Protein AF-0000000085014352 (afdb_homodimer)

InterPro domains:
  IPR012349 FMN-binding split barrel [G3DSA:2.30.110.10] (10-169)
  IPR038725 General stress protein, FMN-binding split barrel domain [PF16242] (12-156)
  IPR052917 Stress Response and Developmental Protein [PTHR34818] (3-153)

Solvent-accessible surface area (backbone atoms only — not comparable to full-atom values): 18932 Å² total; per-residue (Å²): 127,82,74,70,74,72,73,68,52,44,70,53,47,31,52,51,51,37,61,70,52,56,89,48,59,56,27,38,41,31,34,39,42,95,88,60,43,29,48,48,42,80,39,64,51,62,94,58,87,48,81,53,51,45,57,37,82,44,52,58,84,37,68,67,48,52,21,34,73,79,38,28,49,23,23,43,33,40,56,37,72,92,72,35,36,36,37,20,33,20,24,40,46,39,85,48,90,49,69,71,60,48,62,71,69,59,56,78,78,51,38,82,80,27,82,66,40,97,73,32,87,46,65,28,40,35,37,28,45,39,40,28,35,32,41,36,43,54,100,52,75,60,51,74,55,48,70,37,48,44,30,51,58,64,66,48,77,78,68,83,66,85,78,76,72,75,78,71,126,127,81,75,69,73,72,74,68,53,40,68,53,47,30,52,52,51,37,61,70,51,56,87,47,59,54,28,39,41,32,35,40,43,96,87,60,44,27,49,50,43,81,38,63,50,61,94,60,87,48,80,53,50,47,57,40,82,44,53,57,85,38,69,67,48,52,22,34,71,79,36,28,48,24,24,42,33,40,58,36,72,92,71,35,35,38,38,20,33,21,25,40,45,40,86,47,91,50,70,70,61,47,62,71,70,61,56,78,76,51,38,82,80,28,81,65,39,98,72,31,86,47,65,28,40,35,38,29,46,36,39,29,32,31,39,35,41,50,100,54,73,60,50,66,54,52,67,38,50,43,30,45,54,60,66,47,75,78,64,80,70,82,76,76,73,76,76,73,124

Nearest PDB structures (foldseek):
  2i02-assembly1_A  TM=9.386E-01  e=9.671E-16  Nostoc punctiforme PCC 73102
  2re7-assembly1_A-2  TM=9.340E-01  e=1.148E-14  Psychrobacter arcticus 273-4
  2i02-assembly1_B  TM=9.194E-01  e=6.755E-15  Nostoc punctiforme PCC 73102
  2hq7-assembly1_B  TM=8.460E-01  e=1.714E-12  Clostridium acetobutylicum
  3u34-assembly1_A  TM=8.382E-01  e=3.646E-10  Xanthomonas citri

Foldseek 3Di:
DPPPVPQDFLVRVQVVVLVQCAPQQWKWKWFQAPVRDIDTDIFGFQNDRRPQKTKTKDFQPDRRVVRCVVGQWMWIWDDDVVQQKIKIFTWGKDWDDDLVVLVVRDDVVCCVVAVVGSPRPRIIMIMTRTQFMWMAGPPDDRPTTSGNHSCRSVVPDPPDDDPPPPPDD/DPPPVPLDFLVVVQVVVLVQCAPQQWKWKWFQAPVRDIDTDIFGFQNDRRPQKTKTKDFQPDRRVVRCVVGQWMWIWDDDVVQQKIKIFTWGKDWDDDLVVLVVRDDPVCCVVAVVGSPRPRITMIMTRTQFMWMAGPPPDRPIGSGNHSCRSVVPPPPDDDPPPPPDD

Sequence (338 aa):
MTQHREQPTREEAIKTLAGLIQGIKFAMLTVTTDQGHLKAHPMTTQQTEFDGDLWFLADKSTEQVQCMRERPEVNVSYSDPGKNNYVSVSGTAELVEDRAKLEELWSDFYKAYFPEGIDDPNIQLVKVEAHGAEYWEGSGKMKALFQMARAAVTGKPATDMGNNDTVKLMTQHREQPTREEAIKTLAGLIQGIKFAMLTVTTDQGHLKAHPMTTQQTEFDGDLWFLADKSTEQVQCMRERPEVNVSYSDPGKNNYVSVSGTAELVEDRAKLEELWSDFYKAYFPEGIDDPNIQLVKVEAHGAEYWEGSGKMKALFQMARAAVTGKPATDMGNNDTVKL

Organism: Deinococcus geothermalis (strain DSM 11300 / CIP 105573 / AG-3a) (NCBI:txid319795)

pLDDT: mean 79.58, std 23.05, range [22.2, 98.75]

Secondary structure (DSSP, 8-state):
---------HHHHHHHHHHHHTT--EEEEEEE-TTS-EEEEEEEPP-S--SSEEEEEEETTSHHHHHHHH--EEEEEEEETTTTEEEEEEEEEEEE--HHHHHHH--GGGGGT-TTGGG-TTEEEEEEEEEEEEEEESSSS--------HHHHHSS----S--------/---------HHHHHHHHHHHHTT--EEEEEEE-TTS-EEEEEEEPP-S--SSEEEEEEETTSHHHHHHHH--EEEEEEEETTTTEEEEEEEEEEEE--HHHHHHH--GGGGGT-TTGGG-TTEEEEEEEEEEEEEEE-SSS-B------HHHHH-S----S--------

Radius of gyration: 21.2 Å; Cα contacts (8 Å, |Δi|>4): 655; chains: 2; bounding box: 69×54×60 Å

Structure (mmCIF, N/CA/C/O backbone):
data_AF-0000000085014352-model_v1
#
loop_
_entity.id
_entity.type
_entity.pdbx_description
1 polymer "Pyridoxamine 5'-phosphate oxidase-related, FMN-binding, Gsp26"
#
loop_
_atom_site.group_PDB
_atom_site.id
_atom_site.type_symbol
_atom_site.label_atom_id
_atom_site.label_alt_id
_atom_site.label_comp_id
_atom_site.label_asym_id
_atom_site.label_entity_id
_atom_site.label_seq_id
_atom_site.pdbx_PDB_ins_code
_atom_site.Cartn_x
_atom_site.Cartn_y
_atom_site.Cartn_z
_atom_site.occupancy
_atom_site.B_iso_or_equiv
_atom_site.auth_seq_id
_atom_site.auth_comp_id
_atom_site.auth_asym_id
_atom_site.auth_atom_id
_atom_site.pdbx_PDB_model_num
ATOM 1 N N . MET A 1 1 ? 33.125 -12.961 -11.633 1 24.53 1 MET A N 1
ATOM 2 C CA . MET A 1 1 ? 33.188 -11.672 -10.953 1 24.53 1 MET A CA 1
ATOM 3 C C . MET A 1 1 ? 31.812 -11.219 -10.5 1 24.53 1 MET A C 1
ATOM 5 O O . MET A 1 1 ? 30.906 -11.031 -11.32 1 24.53 1 MET A O 1
ATOM 9 N N . THR A 1 2 ? 31.125 -11.82 -9.539 1 29.92 2 THR A N 1
ATOM 10 C CA . THR A 1 2 ? 29.812 -11.508 -9 1 29.92 2 THR A CA 1
ATOM 11 C C . THR A 1 2 ? 29.609 -10 -8.875 1 29.92 2 THR A C 1
ATOM 13 O O . THR A 1 2 ? 30.344 -9.336 -8.141 1 29.92 2 THR A O 1
ATOM 16 N N . GLN A 1 3 ? 29.469 -9.266 -9.93 1 32.88 3 GLN A N 1
ATOM 17 C CA . GLN A 1 3 ? 29.406 -7.805 -9.93 1 32.88 3 GLN A CA 1
ATOM 18 C C . GLN A 1 3 ? 28.734 -7.277 -8.672 1 32.88 3 GLN A C 1
ATOM 20 O O . GLN A 1 3 ? 27.594 -7.668 -8.352 1 32.88 3 GLN A O 1
ATOM 25 N N . HIS A 1 4 ? 29.359 -7.227 -7.582 1 38.97 4 HIS A N 1
ATOM 26 C CA . HIS A 1 4 ? 29.016 -6.508 -6.363 1 38.97 4 HIS A CA 1
ATOM 27 C C . HIS A 1 4 ? 28.188 -5.262 -6.676 1 38.97 4 HIS A C 1
ATOM 29 O O . HIS A 1 4 ? 28.734 -4.27 -7.172 1 38.97 4 HIS A O 1
ATOM 35 N N . ARG A 1 5 ? 27.125 -5.383 -7.371 1 44.81 5 ARG A N 1
ATOM 36 C CA . ARG A 1 5 ? 26.344 -4.176 -7.648 1 44.81 5 ARG A CA 1
ATOM 37 C C . ARG A 1 5 ? 26.469 -3.168 -6.508 1 44.81 5 ARG A C 1
ATOM 39 O O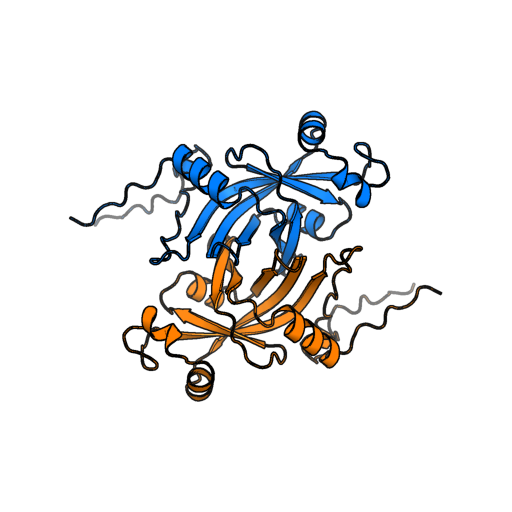 . ARG A 1 5 ? 26.172 -3.484 -5.355 1 44.81 5 ARG A O 1
ATOM 46 N N . GLU A 1 6 ? 27.5 -2.35 -6.488 1 53.72 6 GLU A N 1
ATOM 47 C CA . GLU A 1 6 ? 27.766 -1.267 -5.547 1 53.72 6 GLU A CA 1
ATOM 48 C C . GLU A 1 6 ? 26.469 -0.61 -5.082 1 53.72 6 GLU A C 1
ATOM 50 O O . GLU A 1 6 ? 25.625 -0.242 -5.902 1 53.72 6 GLU A O 1
ATOM 55 N N . GLN A 1 7 ? 25.984 -1.023 -3.826 1 60.88 7 GLN A N 1
ATOM 56 C CA . GLN A 1 7 ? 24.859 -0.348 -3.207 1 60.88 7 GLN A CA 1
ATOM 57 C C . GLN A 1 7 ? 24.953 1.166 -3.365 1 60.88 7 GLN A C 1
ATOM 59 O O . GLN A 1 7 ? 26.031 1.742 -3.158 1 60.88 7 GLN A O 1
ATOM 64 N N . PRO A 1 8 ? 24.031 1.72 -4.109 1 68.31 8 PRO A N 1
ATOM 65 C CA . PRO A 1 8 ? 24.062 3.182 -4.199 1 68.31 8 PRO A CA 1
ATOM 66 C C . PRO A 1 8 ? 24.281 3.852 -2.848 1 68.31 8 PRO A C 1
ATOM 68 O O . PRO A 1 8 ? 23.938 3.281 -1.809 1 68.31 8 PRO A O 1
ATOM 71 N N . THR A 1 9 ? 25.078 4.98 -2.887 1 72.88 9 THR A N 1
ATOM 72 C CA . THR A 1 9 ? 25.172 5.797 -1.681 1 72.88 9 THR A CA 1
ATOM 73 C C . THR A 1 9 ? 23.781 6.262 -1.246 1 72.88 9 THR A C 1
ATOM 75 O O . THR A 1 9 ? 22.828 6.191 -2.021 1 72.88 9 THR A O 1
ATOM 78 N N . ARG A 1 10 ? 23.672 6.617 -0.047 1 74.62 10 ARG A N 1
ATOM 79 C CA . ARG A 1 10 ? 22.422 7.164 0.466 1 74.62 10 ARG A CA 1
ATOM 80 C C . ARG A 1 10 ? 21.938 8.32 -0.397 1 74.62 10 ARG A C 1
ATOM 82 O O . ARG A 1 10 ? 20.75 8.406 -0.72 1 74.62 10 ARG A O 1
ATOM 89 N N . GLU A 1 11 ? 22.891 9.141 -0.703 1 77.94 11 GLU A N 1
ATOM 90 C CA . GLU A 1 11 ? 22.547 10.312 -1.507 1 77.94 11 GLU A CA 1
ATOM 91 C C . GLU A 1 11 ? 22 9.898 -2.869 1 77.94 11 GLU A C 1
ATOM 93 O O . GLU A 1 11 ? 21.016 10.484 -3.346 1 77.94 11 GLU A O 1
ATOM 98 N N . GLU A 1 12 ? 22.562 8.914 -3.447 1 77.56 12 GLU A N 1
ATOM 99 C CA . GLU A 1 12 ? 22.125 8.422 -4.746 1 77.56 12 GLU A CA 1
ATOM 100 C C . GLU A 1 12 ? 20.734 7.777 -4.645 1 77.56 12 GLU A C 1
ATOM 102 O O . GLU A 1 12 ? 19.906 7.957 -5.527 1 77.56 12 GLU A O 1
ATOM 107 N N . ALA A 1 13 ? 20.562 7.047 -3.564 1 75.31 13 ALA A N 1
ATOM 108 C CA . ALA A 1 13 ? 19.281 6.387 -3.348 1 75.31 13 ALA A CA 1
ATOM 109 C C . ALA A 1 13 ? 18.156 7.41 -3.16 1 75.31 13 ALA A C 1
ATOM 111 O O . ALA A 1 13 ? 17.078 7.27 -3.73 1 75.31 13 ALA A O 1
ATOM 112 N N . ILE A 1 14 ? 18.516 8.406 -2.463 1 80.75 14 ILE A N 1
ATOM 113 C CA . ILE A 1 14 ? 17.547 9.461 -2.18 1 80.75 14 ILE A CA 1
ATOM 114 C C . ILE A 1 14 ? 17.188 10.188 -3.471 1 80.75 14 ILE A C 1
ATOM 116 O O . ILE A 1 14 ? 16 10.461 -3.73 1 80.75 14 ILE A O 1
ATOM 120 N N . LYS A 1 15 ? 18.141 10.508 -4.262 1 81.19 15 LYS A N 1
ATOM 121 C CA . LYS A 1 15 ? 17.891 11.188 -5.531 1 81.19 15 LYS A CA 1
ATOM 122 C C . LYS A 1 15 ? 17.047 10.328 -6.465 1 81.19 15 LYS A C 1
ATOM 124 O O . LYS A 1 15 ? 16.125 10.836 -7.113 1 81.19 15 LYS A O 1
ATOM 129 N N . THR A 1 16 ? 17.391 9.086 -6.5 1 81 16 THR A N 1
ATOM 130 C CA . THR A 1 16 ? 16.641 8.164 -7.34 1 81 16 THR A CA 1
ATOM 131 C C . THR A 1 16 ? 15.18 8.078 -6.895 1 81 16 THR A C 1
ATOM 133 O O . THR A 1 16 ? 14.266 8.195 -7.711 1 81 16 THR A O 1
ATOM 136 N N . LEU A 1 17 ? 15.008 7.934 -5.594 1 83.62 17 LEU A N 1
ATOM 137 C CA . LEU A 1 17 ? 13.656 7.844 -5.051 1 83.62 17 LEU A CA 1
ATOM 138 C C . LEU A 1 17 ? 12.883 9.133 -5.305 1 83.62 17 LEU A C 1
ATOM 140 O O . LEU A 1 17 ? 11.703 9.094 -5.676 1 83.62 17 LEU A O 1
ATOM 144 N N . ALA A 1 18 ? 13.547 10.219 -5.078 1 85.25 18 ALA A N 1
ATOM 145 C CA . ALA A 1 18 ? 12.922 11.516 -5.32 1 85.25 18 ALA A CA 1
ATOM 146 C C . ALA A 1 18 ? 12.43 11.625 -6.762 1 85.25 18 ALA A C 1
ATOM 148 O O . ALA A 1 18 ? 11.32 12.102 -7.012 1 85.25 18 ALA A O 1
ATOM 149 N N . GLY A 1 19 ? 13.227 11.156 -7.707 1 85.12 19 GLY A N 1
ATOM 150 C CA . GLY A 1 19 ? 12.852 11.18 -9.109 1 85.12 19 GLY A CA 1
ATOM 151 C C . GLY A 1 19 ? 11.68 10.273 -9.43 1 85.12 19 GLY A C 1
ATOM 152 O O . GLY A 1 19 ? 10.828 10.617 -10.258 1 85.12 19 GLY A O 1
ATOM 153 N N . LEU A 1 20 ? 11.586 9.18 -8.75 1 85.62 20 LEU A N 1
ATOM 154 C CA . LEU A 1 20 ? 10.555 8.18 -9.016 1 85.62 20 LEU A CA 1
ATOM 155 C C . LEU A 1 20 ? 9.195 8.641 -8.484 1 85.62 20 LEU A C 1
ATOM 157 O O . LEU A 1 20 ? 8.164 8.352 -9.086 1 85.62 20 LEU A O 1
ATOM 161 N N . ILE A 1 21 ? 9.242 9.336 -7.391 1 89.62 21 ILE A N 1
ATOM 162 C CA . ILE A 1 21 ? 7.953 9.664 -6.781 1 89.62 21 ILE A CA 1
ATOM 163 C C . ILE A 1 21 ? 7.504 11.055 -7.223 1 89.62 21 ILE A C 1
ATOM 165 O O . ILE A 1 21 ? 6.367 11.453 -6.973 1 89.62 21 ILE A O 1
ATOM 169 N N . GLN A 1 22 ? 8.43 11.742 -7.906 1 85.44 22 GLN A N 1
ATOM 170 C CA . GLN A 1 22 ? 8.102 13.078 -8.391 1 85.44 22 GLN A CA 1
ATOM 171 C C . GLN A 1 22 ? 6.883 13.047 -9.312 1 85.44 22 GLN A C 1
ATOM 173 O O . GLN A 1 22 ? 6.809 12.219 -10.219 1 85.44 22 GLN A O 1
ATOM 178 N N . GLY A 1 23 ? 5.934 13.898 -9.07 1 84.94 23 GLY A N 1
ATOM 179 C CA . GLY A 1 23 ? 4.77 14.039 -9.93 1 84.94 23 GLY A CA 1
ATOM 180 C C . GLY A 1 23 ? 3.635 13.102 -9.555 1 84.94 23 GLY A C 1
ATOM 181 O O . GLY A 1 23 ? 2.543 13.188 -10.117 1 84.94 23 GLY A O 1
ATOM 182 N N . ILE A 1 24 ? 3.871 12.109 -8.703 1 89.12 24 ILE A N 1
ATOM 183 C CA . ILE A 1 24 ? 2.785 11.258 -8.227 1 89.12 24 ILE A CA 1
ATOM 184 C C . ILE A 1 24 ? 2.012 11.969 -7.125 1 89.12 24 ILE A C 1
ATOM 186 O O . ILE A 1 24 ? 2.557 12.234 -6.051 1 89.12 24 ILE A O 1
ATOM 190 N N . LYS A 1 25 ? 0.792 12.203 -7.375 1 89.62 25 LYS A N 1
ATOM 191 C CA . LYS A 1 25 ? 0.015 13.086 -6.504 1 89.62 25 LYS A CA 1
ATOM 192 C C . LYS A 1 25 ? -0.3 12.406 -5.176 1 89.62 25 LYS A C 1
ATOM 194 O O . LYS A 1 25 ? -0.264 13.039 -4.121 1 89.62 25 LYS A O 1
ATOM 199 N N . PHE A 1 26 ? -0.64 11.07 -5.262 1 93.56 26 PHE A N 1
ATOM 200 C CA . PHE A 1 26 ? -1.055 10.391 -4.039 1 93.56 26 PHE A CA 1
ATOM 201 C C . PHE A 1 26 ? -0.203 9.156 -3.787 1 93.56 26 PHE A C 1
ATOM 203 O O . PHE A 1 26 ? 0.115 8.414 -4.719 1 93.56 26 PHE A O 1
ATOM 210 N N . ALA A 1 27 ? 0.237 8.984 -2.6 1 96.31 27 ALA A N 1
ATOM 211 C CA . ALA A 1 27 ? 0.81 7.746 -2.078 1 96.31 27 ALA A CA 1
ATOM 212 C C . ALA A 1 27 ? -0.209 6.98 -1.239 1 96.31 27 ALA A C 1
ATOM 214 O O . AL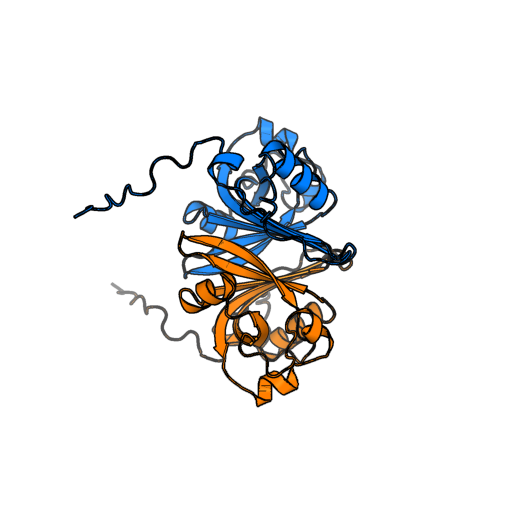A A 1 27 ? -1.151 7.57 -0.706 1 96.31 27 ALA A O 1
ATOM 215 N N . MET A 1 28 ? -0.088 5.648 -1.178 1 97.75 28 MET A N 1
ATOM 216 C CA . MET A 1 28 ? -0.829 4.871 -0.19 1 97.75 28 MET A CA 1
ATOM 217 C C . MET A 1 28 ? 0.018 4.625 1.056 1 97.75 28 MET A C 1
ATOM 219 O O . MET A 1 28 ? 1.065 3.982 0.981 1 97.75 28 MET A O 1
ATOM 223 N N . LEU A 1 29 ? -0.405 5.191 2.164 1 98.25 29 LEU A N 1
ATOM 224 C CA . LEU A 1 29 ? 0.272 4.98 3.438 1 98.25 29 LEU A CA 1
ATOM 225 C C . LEU A 1 29 ? -0.422 3.889 4.246 1 98.25 29 LEU A C 1
ATOM 227 O O . LEU A 1 29 ? -1.603 4.012 4.578 1 98.25 29 LEU A O 1
ATOM 231 N N . THR A 1 30 ? 0.315 2.818 4.527 1 98.75 30 THR A N 1
ATOM 232 C CA . THR A 1 30 ? -0.225 1.669 5.246 1 98.75 30 THR A CA 1
ATOM 233 C C . THR A 1 30 ? 0.192 1.701 6.711 1 98.75 30 THR A C 1
ATOM 235 O O . THR A 1 30 ? 1.368 1.898 7.023 1 98.75 30 THR A O 1
ATOM 238 N N . VAL A 1 31 ? -0.766 1.523 7.594 1 98.62 31 VAL A N 1
ATOM 239 C CA . VAL A 1 31 ? -0.544 1.466 9.031 1 98.62 31 VAL A CA 1
ATOM 240 C C . VAL A 1 31 ? -1.012 0.117 9.578 1 98.62 31 VAL A C 1
ATOM 242 O O . VAL A 1 31 ? -1.67 -0.649 8.867 1 98.62 31 VAL A O 1
ATOM 245 N N . THR A 1 32 ? -0.594 -0.176 10.781 1 98.38 32 THR A N 1
ATOM 246 C CA . THR A 1 32 ? -1.122 -1.306 11.539 1 98.38 32 THR A CA 1
ATOM 247 C C . THR A 1 32 ? -2.174 -0.84 12.539 1 98.38 32 THR A C 1
ATOM 249 O O . THR A 1 32 ? -1.907 0.034 13.367 1 98.38 32 THR A O 1
ATOM 252 N N . THR A 1 33 ? -3.389 -1.421 12.461 1 96.69 33 THR A N 1
ATOM 253 C CA . THR A 1 33 ? -4.465 -1.031 13.359 1 96.69 33 THR A CA 1
ATOM 254 C C . THR A 1 33 ? -4.305 -1.705 14.719 1 96.69 33 THR A C 1
ATOM 256 O O . THR A 1 33 ? -3.426 -2.551 14.898 1 96.69 33 THR A O 1
ATOM 259 N N . ASP A 1 34 ? -5.176 -1.314 15.648 1 94.44 34 ASP A N 1
ATOM 260 C CA . ASP A 1 34 ? -5.16 -1.876 17 1 94.44 34 ASP A CA 1
ATOM 261 C C . ASP A 1 34 ? -5.445 -3.377 16.969 1 94.44 34 ASP A C 1
ATOM 263 O O . ASP A 1 34 ? -4.969 -4.121 17.828 1 94.44 34 ASP A O 1
ATOM 267 N N . GLN A 1 35 ? -6.184 -3.848 15.953 1 93.69 35 GLN A N 1
ATOM 268 C CA . GLN A 1 35 ? -6.543 -5.254 15.82 1 93.69 35 GLN A CA 1
ATOM 269 C C . GLN A 1 35 ? -5.473 -6.023 15.047 1 93.69 35 GLN A C 1
ATOM 271 O O . GLN A 1 35 ? -5.621 -7.223 14.797 1 93.69 35 GLN A O 1
ATOM 276 N N . GLY A 1 36 ? -4.441 -5.312 14.625 1 95.19 36 GLY A N 1
ATOM 277 C CA . GLY A 1 36 ? -3.367 -5.965 13.891 1 95.19 36 GLY A CA 1
ATOM 278 C C . GLY A 1 36 ? -3.602 -6.008 12.398 1 95.19 36 GLY A C 1
ATOM 279 O O . GLY A 1 36 ? -2.832 -6.625 11.656 1 95.19 36 GLY A O 1
ATOM 280 N N . HIS A 1 37 ? -4.664 -5.332 11.969 1 96.06 37 HIS A N 1
ATOM 281 C CA . HIS A 1 37 ? -4.922 -5.27 10.539 1 96.06 37 HIS A CA 1
ATOM 282 C C . HIS A 1 37 ? -4.043 -4.219 9.867 1 96.06 37 HIS A C 1
ATOM 284 O O . HIS A 1 37 ? -3.639 -3.242 10.5 1 96.06 37 HIS A O 1
ATOM 290 N N . LEU A 1 38 ? -3.707 -4.469 8.648 1 98.12 38 LEU A N 1
ATOM 291 C CA . LEU A 1 38 ? -3.035 -3.467 7.828 1 98.12 38 LEU A CA 1
ATOM 292 C C . LEU A 1 38 ? -4.043 -2.686 6.992 1 98.12 38 LEU A C 1
ATOM 294 O O . LEU A 1 38 ? -4.863 -3.277 6.289 1 98.12 38 LEU A O 1
ATOM 298 N N . LYS A 1 39 ? -3.957 -1.382 7.102 1 96 39 LYS A N 1
ATOM 299 C CA . LYS A 1 39 ? -4.867 -0.493 6.391 1 96 39 LYS A CA 1
ATOM 300 C C . LYS A 1 39 ? -4.109 0.635 5.699 1 96 39 LYS A C 1
ATOM 302 O O . LYS A 1 39 ? -3.246 1.272 6.305 1 96 39 LYS A O 1
ATOM 307 N N . ALA A 1 40 ? -4.465 0.818 4.457 1 96.88 40 ALA A N 1
ATOM 308 C CA . ALA A 1 40 ? -3.822 1.892 3.701 1 96.88 40 ALA A CA 1
ATOM 309 C C . ALA A 1 40 ? -4.801 3.029 3.424 1 96.88 40 ALA A C 1
ATOM 311 O O . ALA A 1 40 ? -6.016 2.809 3.355 1 96.88 40 ALA A O 1
ATOM 312 N N . HIS A 1 41 ? -4.277 4.199 3.305 1 93.69 41 HIS A N 1
ATOM 313 C CA . HIS A 1 41 ? -5.016 5.402 2.943 1 93.69 41 HIS A CA 1
ATOM 314 C C . HIS A 1 41 ? -4.215 6.277 1.985 1 93.69 41 HIS A C 1
ATOM 316 O O . HIS A 1 41 ? -2.994 6.398 2.121 1 93.69 41 HIS A O 1
ATOM 322 N N . PRO A 1 42 ? -4.945 6.844 1.027 1 94.44 42 PRO A N 1
ATOM 323 C CA . PRO A 1 42 ? -4.215 7.781 0.169 1 94.44 42 PRO A CA 1
ATOM 324 C C . PRO A 1 42 ? -3.768 9.039 0.914 1 94.44 42 PRO A C 1
ATOM 326 O O . PRO A 1 42 ? -4.527 9.594 1.712 1 94.44 42 PRO A O 1
ATOM 329 N N . MET A 1 43 ? -2.543 9.422 0.662 1 94.19 43 MET A N 1
ATOM 330 C CA . MET A 1 43 ? -1.952 10.633 1.213 1 94.19 43 MET A CA 1
ATOM 331 C C . MET A 1 43 ? -1.375 11.508 0.105 1 94.19 43 MET A C 1
ATOM 333 O O . MET A 1 43 ? -0.772 11 -0.842 1 94.19 43 MET A O 1
ATOM 337 N N . THR A 1 44 ? -1.571 12.828 0.266 1 92.19 44 THR A N 1
ATOM 338 C CA . THR A 1 44 ? -1.03 13.75 -0.726 1 92.19 44 THR A CA 1
ATOM 339 C C . THR A 1 44 ? 0.492 13.812 -0.633 1 92.19 44 THR A C 1
ATOM 341 O O . THR A 1 44 ? 1.044 14.07 0.438 1 92.19 44 THR A O 1
ATOM 344 N N . THR A 1 45 ? 1.133 13.547 -1.747 1 90.38 45 THR A N 1
ATOM 345 C CA . THR A 1 45 ? 2.586 13.648 -1.814 1 90.38 45 THR A CA 1
ATOM 346 C C . THR A 1 45 ? 3.033 15.102 -1.816 1 90.38 45 THR A C 1
ATOM 348 O O . THR A 1 45 ? 2.502 15.922 -2.572 1 90.38 45 THR A O 1
ATOM 351 N N . GLN A 1 46 ? 3.965 15.383 -0.971 1 86.56 46 GLN A N 1
ATOM 352 C CA . GLN A 1 46 ? 4.551 16.719 -0.991 1 86.56 46 GLN A CA 1
ATOM 353 C C . GLN A 1 46 ? 5.633 16.828 -2.064 1 86.56 46 GLN A C 1
ATOM 355 O O . GLN A 1 46 ? 6.531 15.984 -2.139 1 86.56 46 GLN A O 1
ATOM 360 N N . GLN A 1 47 ? 5.492 17.766 -2.92 1 74.88 47 GLN A N 1
ATOM 361 C CA . GLN A 1 47 ? 6.418 17.938 -4.035 1 74.88 47 GLN A CA 1
ATOM 362 C C . GLN A 1 47 ? 7.617 18.781 -3.627 1 74.88 47 GLN A C 1
ATOM 364 O O . GLN A 1 47 ? 7.84 19.859 -4.188 1 74.88 47 GLN A O 1
ATOM 369 N N . THR A 1 48 ? 8.156 18.438 -2.508 1 71.62 48 THR A N 1
ATOM 370 C CA . THR A 1 48 ? 9.383 19.078 -2.051 1 71.62 48 THR A CA 1
ATOM 371 C C . THR A 1 48 ? 10.578 18.141 -2.232 1 71.62 48 THR A C 1
ATOM 373 O O . THR A 1 48 ? 10.414 16.984 -2.6 1 71.62 48 THR A O 1
ATOM 376 N N . GLU A 1 49 ? 11.703 18.688 -2.094 1 70 49 GLU A N 1
ATOM 377 C CA . GLU A 1 49 ? 12.914 17.875 -2.197 1 70 49 GLU A CA 1
ATOM 378 C C . GLU A 1 49 ? 12.914 16.75 -1.171 1 70 49 GLU A C 1
ATOM 380 O O . GLU A 1 49 ? 12.703 16.984 0.021 1 70 49 GLU A O 1
ATOM 385 N N . PHE A 1 50 ? 12.875 15.586 -1.722 1 74.25 50 PHE A N 1
ATOM 386 C CA . PHE A 1 50 ? 12.953 14.414 -0.864 1 74.25 50 PHE A CA 1
ATOM 387 C C . PHE A 1 50 ? 14.359 14.234 -0.309 1 74.25 50 PHE A C 1
ATOM 389 O O . PHE A 1 50 ? 15.312 14.047 -1.067 1 74.25 50 PHE A O 1
ATOM 396 N N . ASP A 1 51 ? 14.562 14.375 0.999 1 78.12 51 ASP A N 1
ATOM 397 C CA . ASP A 1 51 ? 15.859 14.242 1.658 1 78.12 51 ASP A CA 1
ATOM 398 C C . ASP A 1 51 ? 15.922 12.961 2.49 1 78.12 51 ASP A C 1
ATOM 400 O O . ASP A 1 51 ? 16.797 12.812 3.346 1 78.12 51 ASP A O 1
ATOM 404 N N . GLY A 1 52 ? 15 12.039 2.314 1 81.25 52 GLY A N 1
ATOM 405 C CA . GLY A 1 52 ? 14.93 10.812 3.092 1 81.25 52 GLY A CA 1
ATOM 406 C C . GLY A 1 52 ? 13.688 10.727 3.959 1 81.25 52 GLY A C 1
ATOM 407 O O . GLY A 1 52 ? 13.344 9.656 4.465 1 81.25 52 GLY A O 1
ATOM 408 N N . ASP A 1 53 ? 13.141 11.891 4.07 1 88.38 53 ASP A N 1
ATOM 409 C CA . ASP A 1 53 ? 11.898 11.945 4.836 1 88.38 53 ASP A CA 1
ATOM 410 C C . ASP A 1 53 ? 10.703 12.227 3.93 1 88.38 53 ASP A C 1
ATOM 412 O O . ASP A 1 53 ? 10.805 13.031 3 1 88.38 53 ASP A O 1
ATOM 416 N N . LEU A 1 54 ? 9.758 11.508 4.195 1 94.19 54 LEU A N 1
ATOM 417 C CA . LEU A 1 54 ? 8.477 11.836 3.582 1 94.19 54 LEU A CA 1
ATOM 418 C C . LEU A 1 54 ? 7.59 12.609 4.555 1 94.19 54 LEU A C 1
ATOM 420 O O . LEU A 1 54 ? 7.488 12.242 5.73 1 94.19 54 LEU A O 1
ATOM 424 N N . TRP A 1 55 ? 6.992 13.695 4.039 1 95.25 55 TRP A N 1
ATOM 425 C CA . TRP A 1 55 ? 6.102 14.516 4.859 1 95.25 55 TRP A CA 1
ATOM 426 C C . TRP A 1 55 ? 4.668 14.438 4.348 1 95.25 55 TRP A C 1
ATOM 428 O O . TRP A 1 55 ? 4.434 14.469 3.137 1 95.25 55 TRP A O 1
ATOM 438 N N . PHE A 1 56 ? 3.727 14.344 5.281 1 96.31 56 PHE A N 1
ATOM 439 C CA . PHE A 1 56 ? 2.303 14.344 4.965 1 96.31 56 PHE A CA 1
ATOM 440 C C . PHE A 1 56 ? 1.53 15.219 5.941 1 96.31 56 PHE A C 1
ATOM 442 O O . PHE A 1 56 ? 1.981 15.453 7.066 1 96.31 56 PHE A O 1
ATOM 449 N N . LEU A 1 57 ? 0.396 15.781 5.469 1 95.81 57 LEU A N 1
ATOM 450 C CA . LEU A 1 57 ? -0.599 16.391 6.344 1 95.81 57 LEU A CA 1
ATOM 451 C C . LEU A 1 57 ? -1.78 15.445 6.562 1 95.81 57 LEU A C 1
ATOM 453 O O . LEU A 1 57 ? -2.365 14.945 5.598 1 95.81 57 LEU A O 1
ATOM 457 N N . ALA A 1 58 ? -2.035 15.117 7.785 1 95.94 58 ALA A N 1
ATOM 458 C CA . ALA A 1 58 ? -3.137 14.242 8.172 1 95.94 58 ALA A CA 1
ATOM 459 C C . ALA A 1 58 ? -4.086 14.945 9.133 1 95.94 58 ALA A C 1
ATOM 461 O O . ALA A 1 58 ? -3.83 16.078 9.555 1 95.94 58 ALA A O 1
ATOM 462 N N . ASP A 1 59 ? -5.25 14.383 9.328 1 94.31 59 ASP A N 1
ATOM 463 C CA . ASP A 1 59 ? -6.219 14.852 10.312 1 94.31 59 ASP A CA 1
ATOM 464 C C . ASP A 1 59 ? -6.059 14.117 11.641 1 94.31 59 ASP A C 1
ATOM 466 O O . ASP A 1 59 ? -6.125 12.883 11.688 1 94.31 59 ASP A O 1
ATOM 470 N N . LYS A 1 60 ? -5.848 14.859 12.734 1 96.69 60 LYS A N 1
ATOM 471 C CA . LYS A 1 60 ? -5.582 14.32 14.062 1 96.69 60 LYS A CA 1
ATOM 472 C C . LYS A 1 60 ? -6.68 13.344 14.492 1 96.69 60 LYS A C 1
ATOM 474 O O . LYS A 1 60 ? -6.43 12.43 15.273 1 96.69 60 LYS A O 1
ATOM 479 N N . SER A 1 61 ? -7.816 13.492 13.953 1 93.44 61 SER A N 1
ATOM 480 C CA . SER A 1 61 ? -8.969 12.742 14.43 1 93.44 61 SER A CA 1
ATOM 481 C C . SER A 1 61 ? -9.094 11.406 13.719 1 93.44 61 SER A C 1
ATOM 483 O O . SER A 1 61 ? -9.945 10.586 14.07 1 93.44 61 SER A O 1
ATOM 485 N N . THR A 1 62 ? -8.281 11.133 12.781 1 91.81 62 THR A N 1
ATOM 486 C CA . THR A 1 62 ? -8.43 9.938 11.961 1 91.81 62 THR A CA 1
ATOM 487 C C . THR A 1 62 ? -7.809 8.727 12.656 1 91.81 62 THR A C 1
ATOM 489 O O . THR A 1 62 ? -6.887 8.867 13.453 1 91.81 62 THR A O 1
ATOM 492 N N . GLU A 1 63 ? -8.336 7.559 12.312 1 91.5 63 GLU A N 1
ATOM 493 C CA . GLU A 1 63 ? -7.781 6.297 12.797 1 91.5 63 GLU A CA 1
ATOM 494 C C . GLU A 1 63 ? -6.32 6.141 12.383 1 91.5 63 GLU A C 1
ATOM 496 O O . GLU A 1 63 ? -5.512 5.59 13.133 1 91.5 63 GLU A O 1
ATOM 501 N N . GLN A 1 64 ? -5.941 6.641 11.203 1 94.5 64 GLN A N 1
ATOM 502 C CA . GLN A 1 64 ? -4.578 6.527 10.695 1 94.5 64 GLN A CA 1
ATOM 503 C C . GLN A 1 64 ? -3.584 7.191 11.641 1 94.5 64 GLN A C 1
ATOM 505 O O . GLN A 1 64 ? -2.533 6.625 11.945 1 94.5 64 GLN A O 1
ATOM 510 N N . VAL A 1 65 ? -3.953 8.336 12.086 1 97.12 65 VAL A N 1
ATOM 511 C CA . VAL A 1 65 ? -3.07 9.07 12.984 1 97.12 65 VAL A CA 1
ATOM 512 C C . VAL A 1 65 ? -2.965 8.344 14.32 1 97.12 65 VAL A C 1
ATOM 514 O O . VAL A 1 65 ? -1.878 8.234 14.891 1 97.12 65 VAL A O 1
ATOM 517 N N . GLN A 1 66 ? -4.059 7.836 14.836 1 97.12 66 GLN A N 1
ATOM 518 C CA . GLN A 1 66 ? -4.035 7.062 16.078 1 97.12 66 GLN A CA 1
ATOM 519 C C . GLN A 1 66 ? -3.162 5.82 15.93 1 97.12 66 GLN A C 1
ATOM 521 O O . GLN A 1 66 ? -2.389 5.488 16.828 1 97.12 66 GLN A O 1
ATOM 526 N N . CYS A 1 67 ? -3.305 5.156 14.828 1 97.62 67 CYS A N 1
ATOM 527 C CA . CYS A 1 67 ? -2.508 3.961 14.562 1 97.62 67 CYS A CA 1
ATOM 528 C C . CYS A 1 67 ? -1.021 4.289 14.555 1 97.62 67 CYS A C 1
ATOM 530 O O . CYS A 1 67 ? -0.222 3.582 15.172 1 97.62 67 CYS A O 1
ATOM 532 N N . MET A 1 68 ? -0.662 5.371 13.891 1 98.44 68 MET A N 1
ATOM 533 C CA . MET A 1 68 ? 0.745 5.746 13.781 1 98.44 68 MET A CA 1
ATOM 534 C C . MET A 1 68 ? 1.31 6.141 15.141 1 98.44 68 MET A C 1
ATOM 536 O O . MET A 1 68 ? 2.488 5.914 15.414 1 98.44 68 MET A O 1
ATOM 540 N N . ARG A 1 69 ? 0.474 6.703 15.984 1 98 69 ARG A N 1
ATOM 541 C CA . ARG A 1 69 ? 0.906 7.078 17.328 1 98 69 ARG A CA 1
ATOM 542 C C . ARG A 1 69 ? 1.316 5.852 18.141 1 98 69 ARG A C 1
ATOM 544 O O . ARG A 1 69 ? 2.342 5.863 18.812 1 98 69 ARG A O 1
ATOM 551 N N . GLU A 1 70 ? 0.556 4.785 18.031 1 97.75 70 GLU A N 1
ATOM 552 C CA . GLU A 1 70 ? 0.756 3.588 18.828 1 97.75 70 GLU A CA 1
ATOM 553 C C . GLU A 1 70 ? 1.725 2.621 18.156 1 97.75 70 GLU A C 1
ATOM 555 O O . GLU A 1 70 ? 2.438 1.876 18.828 1 97.75 70 GLU A O 1
ATOM 560 N N . ARG A 1 71 ? 1.719 2.568 16.859 1 98 71 ARG A N 1
ATOM 561 C CA . ARG A 1 71 ? 2.527 1.681 16.031 1 98 71 ARG A CA 1
ATOM 562 C C . ARG A 1 71 ? 3.15 2.438 14.867 1 98 71 ARG A C 1
ATOM 564 O O . ARG A 1 71 ? 2.605 2.441 13.766 1 98 71 ARG A O 1
ATOM 571 N N . PRO A 1 72 ? 4.301 3.043 15.094 1 98.44 72 PRO A N 1
ATOM 572 C CA . PRO A 1 72 ? 4.828 4.043 14.164 1 98.44 72 PRO A CA 1
ATOM 573 C C . PRO A 1 72 ? 5.449 3.414 12.922 1 98.44 72 PRO A C 1
ATOM 575 O O . PRO A 1 72 ? 5.812 4.125 11.977 1 98.44 72 PRO A O 1
ATOM 578 N N . GLU A 1 73 ? 5.66 2.074 12.875 1 98.25 73 GLU A N 1
ATOM 579 C CA . GLU A 1 73 ? 6.137 1.443 11.648 1 98.25 73 GLU A CA 1
ATOM 580 C C . GLU A 1 73 ? 5.086 1.518 10.547 1 98.25 73 GLU A C 1
ATOM 582 O O . GLU A 1 73 ? 3.951 1.074 10.727 1 98.25 73 GLU A O 1
ATOM 587 N N . VAL A 1 74 ? 5.441 2.135 9.422 1 98.69 74 VAL A N 1
ATOM 588 C CA . VAL A 1 74 ? 4.5 2.309 8.32 1 98.69 74 VAL A CA 1
ATOM 589 C C . VAL A 1 74 ? 5.168 1.921 7 1 98.69 74 VAL A C 1
ATOM 591 O O . VAL A 1 74 ? 6.379 1.69 6.953 1 98.69 74 VAL A O 1
ATOM 594 N N . ASN A 1 75 ? 4.41 1.777 5.996 1 98.31 75 ASN A N 1
ATOM 595 C CA . ASN A 1 75 ? 4.844 1.723 4.605 1 98.31 75 ASN A CA 1
ATOM 596 C C . ASN A 1 75 ? 4.184 2.812 3.768 1 98.31 75 ASN A C 1
ATOM 598 O O . ASN A 1 75 ? 2.998 3.104 3.947 1 98.31 75 ASN A O 1
ATOM 602 N N . VAL A 1 76 ? 4.953 3.389 2.932 1 97.44 76 VAL A N 1
ATOM 603 C CA . VAL A 1 76 ? 4.449 4.305 1.913 1 97.44 76 VAL A CA 1
ATOM 604 C C . VAL A 1 76 ? 4.723 3.732 0.523 1 97.44 76 VAL A C 1
ATOM 606 O O . VAL A 1 76 ? 5.879 3.531 0.146 1 97.44 76 VAL A O 1
ATOM 609 N N . SER A 1 77 ? 3.65 3.506 -0.23 1 97.69 77 SER A N 1
ATOM 610 C CA . SER A 1 77 ? 3.824 2.961 -1.572 1 97.69 77 SER A CA 1
ATOM 611 C C . SER A 1 77 ? 3.316 3.93 -2.635 1 97.69 77 SER A C 1
ATOM 613 O O . SER A 1 77 ? 2.309 4.609 -2.43 1 97.69 77 SER A O 1
ATOM 615 N N . TYR A 1 78 ? 4.059 4.027 -3.715 1 95.62 78 TYR A N 1
ATOM 616 C CA . TYR A 1 78 ? 3.684 4.789 -4.902 1 95.62 78 TYR A CA 1
ATOM 617 C C . TYR A 1 78 ? 3.461 3.861 -6.094 1 95.62 78 TYR A C 1
ATOM 619 O O . TYR A 1 78 ? 4.207 2.898 -6.285 1 95.62 78 TYR A O 1
ATOM 627 N N . SER A 1 79 ? 2.352 4.129 -6.801 1 95.25 79 SER A N 1
ATOM 628 C CA . SER A 1 79 ? 2.041 3.41 -8.031 1 95.25 79 SER A CA 1
ATOM 629 C C . SER A 1 79 ? 1.765 4.375 -9.18 1 95.25 79 SER A C 1
ATOM 631 O O . SER A 1 79 ? 0.889 5.238 -9.078 1 95.25 79 SER A O 1
ATOM 633 N N . ASP A 1 80 ? 2.562 4.258 -10.203 1 91.56 80 ASP A N 1
ATOM 634 C CA . ASP A 1 80 ? 2.326 4.973 -11.453 1 91.56 80 ASP A CA 1
ATOM 635 C C . ASP A 1 80 ? 2.191 4 -12.625 1 91.56 80 ASP A C 1
ATOM 637 O O . ASP A 1 80 ? 3.152 3.77 -13.359 1 91.56 80 ASP A O 1
ATOM 641 N N . PRO A 1 81 ? 0.932 3.463 -12.805 1 90.12 81 PRO A N 1
ATOM 642 C CA . PRO A 1 81 ? 0.73 2.484 -13.875 1 90.12 81 PRO A CA 1
ATOM 643 C C . PRO A 1 81 ? 1.065 3.045 -15.258 1 90.12 81 PRO A C 1
ATOM 645 O O . PRO A 1 81 ? 1.524 2.305 -16.141 1 90.12 81 PRO A O 1
ATOM 648 N N . GLY A 1 82 ? 0.813 4.332 -15.484 1 87.38 82 GLY A N 1
ATOM 649 C CA . GLY A 1 82 ? 1.136 4.938 -16.766 1 87.38 82 GLY A CA 1
ATOM 650 C C . GLY A 1 82 ? 2.605 4.832 -17.125 1 87.38 82 GLY A C 1
ATOM 651 O O . GLY A 1 82 ? 2.955 4.605 -18.281 1 87.38 82 GLY A O 1
ATOM 652 N N . LYS A 1 83 ? 3.506 4.938 -16.156 1 86.06 83 LYS A N 1
ATOM 653 C CA . LYS A 1 83 ? 4.949 4.863 -16.359 1 86.06 83 LYS A CA 1
ATOM 654 C C . LYS A 1 83 ? 5.5 3.506 -15.945 1 86.06 83 LYS A C 1
ATOM 656 O O . LYS A 1 83 ? 6.699 3.25 -16.062 1 86.06 83 LYS A O 1
ATOM 661 N N . ASN A 1 84 ? 4.613 2.643 -15.43 1 87.75 84 ASN A N 1
ATOM 662 C CA . ASN A 1 84 ? 5.004 1.337 -14.906 1 87.75 84 ASN A CA 1
ATOM 663 C C . 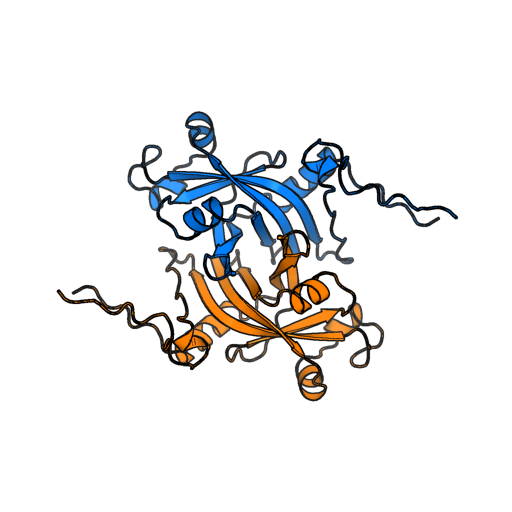ASN A 1 84 ? 6.078 1.463 -13.836 1 87.75 84 ASN A C 1
ATOM 665 O O . ASN A 1 84 ? 7.102 0.775 -13.891 1 87.75 84 ASN A O 1
ATOM 669 N N . ASN A 1 85 ? 5.914 2.404 -12.984 1 89.5 85 ASN A N 1
ATOM 670 C CA . ASN A 1 85 ? 6.801 2.693 -11.867 1 89.5 85 ASN A CA 1
ATOM 671 C C . ASN A 1 85 ? 6.117 2.439 -10.531 1 89.5 85 ASN A C 1
ATOM 673 O O . ASN A 1 85 ? 4.996 2.896 -10.305 1 89.5 85 ASN A O 1
ATOM 677 N N . TYR A 1 86 ? 6.773 1.598 -9.672 1 92.19 86 TYR A N 1
ATOM 678 C CA . TYR A 1 86 ? 6.258 1.25 -8.352 1 92.19 86 TYR A CA 1
ATOM 679 C C . TYR A 1 86 ? 7.332 1.414 -7.285 1 92.19 86 TYR A C 1
ATOM 681 O O . TYR A 1 86 ? 8.492 1.061 -7.508 1 92.19 86 TYR A O 1
ATOM 689 N N . VAL A 1 87 ? 6.969 2.061 -6.164 1 92.69 87 VAL A N 1
ATOM 690 C CA . VAL A 1 87 ? 7.914 2.322 -5.082 1 92.69 87 VAL A CA 1
ATOM 691 C C . VAL A 1 87 ? 7.328 1.842 -3.756 1 92.69 87 VAL A C 1
ATOM 693 O O . VAL A 1 87 ? 6.145 2.049 -3.482 1 92.69 87 VAL A O 1
ATOM 696 N N . SER A 1 88 ? 8.133 1.152 -2.973 1 94.06 88 SER A N 1
ATOM 697 C CA . SER A 1 88 ? 7.824 0.778 -1.597 1 94.06 88 SER A CA 1
ATOM 698 C C . SER A 1 88 ? 8.828 1.381 -0.622 1 94.06 88 SER A C 1
ATOM 700 O O . SER A 1 88 ? 10.031 1.109 -0.712 1 94.06 88 SER A O 1
ATOM 702 N N . VAL A 1 89 ? 8.344 2.219 0.299 1 93.19 89 VAL A N 1
ATOM 703 C CA . VAL A 1 89 ? 9.195 2.822 1.318 1 93.19 89 VAL A CA 1
ATOM 704 C C . VAL A 1 89 ? 8.773 2.338 2.703 1 93.19 89 VAL A C 1
ATOM 706 O O . VAL A 1 89 ? 7.625 2.543 3.111 1 93.19 89 VAL A O 1
ATOM 709 N N . SER A 1 90 ? 9.648 1.622 3.34 1 94.94 90 SER A N 1
ATOM 710 C CA . SER A 1 90 ? 9.453 1.296 4.75 1 94.94 90 SER A CA 1
ATOM 711 C C . SER A 1 90 ? 10.016 2.393 5.652 1 94.94 90 SER A C 1
ATOM 713 O O . SER A 1 90 ? 11.094 2.93 5.391 1 94.94 90 SER A O 1
ATOM 715 N N . GLY A 1 91 ? 9.234 2.752 6.656 1 95.12 91 GLY A N 1
ATOM 716 C CA . GLY A 1 91 ? 9.719 3.828 7.508 1 95.12 91 GLY A CA 1
ATOM 717 C C . GLY A 1 91 ? 8.992 3.906 8.836 1 95.12 91 GLY A C 1
ATOM 718 O O . GLY A 1 91 ? 8.086 3.115 9.102 1 95.12 91 GLY A O 1
ATOM 719 N N . THR A 1 92 ? 9.477 4.816 9.664 1 97.19 92 THR A N 1
ATOM 720 C CA . THR A 1 92 ? 8.883 5.125 10.961 1 97.19 92 THR A CA 1
ATOM 721 C C . THR A 1 92 ? 8.203 6.492 10.93 1 97.19 92 THR A C 1
ATOM 723 O O . THR A 1 92 ? 8.82 7.492 10.57 1 97.19 92 THR A O 1
ATOM 726 N N . ALA A 1 93 ? 6.922 6.484 11.281 1 98.31 93 ALA A N 1
ATOM 727 C CA . ALA A 1 93 ? 6.156 7.727 11.312 1 98.31 93 ALA A CA 1
ATOM 728 C C . ALA A 1 93 ? 6.363 8.469 12.625 1 98.31 93 ALA A C 1
ATOM 730 O O . ALA A 1 93 ? 6.41 7.859 13.695 1 98.31 93 ALA A O 1
ATOM 731 N N . GLU A 1 94 ? 6.543 9.734 12.492 1 98.12 94 GLU A N 1
ATOM 732 C CA . GLU A 1 94 ? 6.566 10.656 13.625 1 98.12 94 GLU A CA 1
ATOM 733 C C . GLU A 1 94 ? 5.488 11.727 13.484 1 98.12 94 GLU A C 1
ATOM 735 O O . GLU A 1 94 ? 5.348 12.344 12.422 1 98.12 94 GLU A O 1
ATOM 740 N N . LEU A 1 95 ? 4.684 11.859 14.531 1 98.38 95 LEU A N 1
ATOM 741 C CA . LEU A 1 95 ? 3.709 12.945 14.586 1 98.38 95 LEU A CA 1
ATOM 742 C C . LEU A 1 95 ? 4.344 14.219 15.125 1 98.38 95 LEU A C 1
ATOM 744 O O . LEU A 1 95 ? 4.703 14.289 16.297 1 98.38 95 LEU A O 1
ATOM 748 N N . VAL A 1 96 ? 4.461 15.227 14.211 1 97.56 96 VAL A N 1
ATOM 749 C CA . VAL A 1 96 ? 5.316 16.375 14.477 1 97.56 96 VAL A CA 1
ATOM 750 C C . VAL A 1 96 ? 4.457 17.625 14.641 1 97.56 96 VAL A C 1
ATOM 752 O O . VAL A 1 96 ? 3.479 17.812 13.914 1 97.56 96 VAL A O 1
ATOM 755 N N . GLU A 1 97 ? 4.777 18.406 15.617 1 97 97 GLU A N 1
ATOM 756 C CA . GLU A 1 97 ? 4.273 19.766 15.727 1 97 97 GLU A CA 1
ATOM 757 C C . GLU A 1 97 ? 5.344 20.781 15.344 1 97 97 GLU A C 1
ATOM 759 O O . GLU A 1 97 ? 6.301 21 16.094 1 97 97 GLU A O 1
ATOM 764 N N . ASP A 1 98 ? 5.297 21.344 14.195 1 96.69 98 ASP A N 1
ATOM 765 C CA . ASP A 1 98 ? 6.281 22.266 13.633 1 96.69 98 ASP A CA 1
ATOM 766 C C . ASP A 1 98 ? 5.613 23.281 12.703 1 96.69 98 ASP A C 1
ATOM 768 O O . ASP A 1 98 ? 5.391 23 11.531 1 96.69 98 ASP A O 1
ATOM 772 N N . ARG A 1 99 ? 5.344 24.484 13.234 1 96.94 99 ARG A N 1
ATOM 773 C CA . ARG A 1 99 ? 4.633 25.516 12.477 1 96.94 99 ARG A CA 1
ATOM 774 C C . ARG A 1 99 ? 5.418 25.922 11.234 1 96.94 99 ARG A C 1
ATOM 776 O O . ARG A 1 99 ? 4.84 26.125 10.172 1 96.94 99 ARG A O 1
ATOM 783 N N . ALA A 1 100 ? 6.719 26.094 11.375 1 96.81 100 ALA A N 1
ATOM 784 C CA . ALA A 1 100 ? 7.551 26.5 10.242 1 96.81 100 ALA A CA 1
ATOM 785 C C . ALA A 1 100 ? 7.465 25.469 9.117 1 96.81 100 ALA A C 1
ATOM 787 O O . ALA A 1 100 ? 7.32 25.828 7.945 1 96.81 100 ALA A O 1
ATOM 788 N N . LYS A 1 101 ? 7.562 24.188 9.492 1 95.06 101 LYS A N 1
ATOM 789 C CA . LYS A 1 101 ? 7.461 23.125 8.492 1 95.06 101 LYS A CA 1
ATOM 790 C C . LYS A 1 101 ? 6.066 23.078 7.875 1 95.06 101 LYS A C 1
ATOM 792 O O . LYS A 1 101 ? 5.918 22.859 6.672 1 95.06 101 LYS A O 1
ATOM 797 N N . LEU A 1 102 ? 5.043 23.219 8.664 1 96.25 102 LEU A N 1
ATOM 798 C CA . LEU A 1 102 ? 3.68 23.266 8.148 1 96.25 102 LEU A CA 1
ATOM 799 C C . LEU A 1 102 ? 3.531 24.375 7.105 1 96.25 102 LEU A C 1
ATOM 801 O O . LEU A 1 102 ? 2.93 24.156 6.051 1 96.25 102 LEU A O 1
ATOM 805 N N . GLU A 1 103 ? 4.059 25.578 7.398 1 95.75 103 GLU A N 1
ATOM 806 C CA . GLU A 1 103 ? 3.984 26.688 6.469 1 95.75 103 GLU A CA 1
ATOM 807 C C . GLU A 1 103 ? 4.699 26.375 5.16 1 95.75 103 GLU A C 1
ATOM 809 O O . GLU A 1 103 ? 4.254 26.781 4.086 1 95.75 103 GLU A O 1
ATOM 814 N N . GLU A 1 104 ? 5.797 25.688 5.297 1 93.81 104 GLU A N 1
ATOM 815 C CA . GLU A 1 104 ? 6.551 25.266 4.117 1 93.81 104 GLU A CA 1
ATOM 816 C C . GLU A 1 104 ? 5.715 24.359 3.223 1 93.81 104 GLU A C 1
ATOM 818 O O . GLU A 1 104 ? 5.793 24.438 1.995 1 93.81 104 GLU A O 1
ATOM 823 N N . LEU A 1 105 ? 4.898 23.469 3.814 1 93.75 105 LEU A N 1
ATOM 824 C CA . LEU A 1 105 ? 4.211 22.406 3.084 1 93.75 105 LEU A CA 1
ATOM 825 C C . LEU A 1 105 ? 2.787 22.812 2.732 1 93.75 105 LEU A C 1
ATOM 827 O O . LEU A 1 105 ? 2.145 22.188 1.887 1 93.75 105 LEU A O 1
ATOM 831 N N . TRP A 1 106 ? 2.295 23.859 3.219 1 94 106 TRP A N 1
ATOM 832 C CA . TRP A 1 106 ? 0.898 24.266 3.09 1 94 106 TRP A CA 1
ATOM 833 C C . TRP A 1 106 ? 0.611 24.797 1.691 1 94 106 TRP A C 1
ATOM 835 O O . TRP A 1 106 ? 1.458 25.453 1.086 1 94 106 TRP A O 1
ATOM 845 N N . SER A 1 107 ? -0.483 24.422 1.16 1 90.69 107 SER A N 1
ATOM 846 C CA . SER A 1 107 ? -1.051 25.031 -0.032 1 90.69 107 SER A CA 1
ATOM 847 C C . SER A 1 107 ? -2.566 25.172 0.085 1 90.69 107 SER A C 1
ATOM 849 O O . SER A 1 107 ? -3.184 24.562 0.962 1 90.69 107 SER A O 1
ATOM 851 N N . ASP A 1 108 ? -3.172 25.984 -0.807 1 88.12 108 ASP A N 1
ATOM 852 C CA . ASP A 1 108 ? -4.613 26.219 -0.764 1 88.12 108 ASP A CA 1
ATOM 853 C C . ASP A 1 108 ? -5.387 24.938 -1.072 1 88.12 108 ASP A C 1
ATOM 855 O O . ASP A 1 108 ? -6.578 24.844 -0.777 1 88.12 108 ASP A O 1
ATOM 859 N N . PHE A 1 109 ? -4.684 24.047 -1.615 1 84.94 109 PHE A N 1
ATOM 860 C CA . PHE A 1 109 ? -5.281 22.734 -1.868 1 84.94 109 PHE A CA 1
ATOM 861 C C . PHE A 1 109 ? -5.828 22.125 -0.58 1 84.94 109 PHE A C 1
ATOM 863 O O . PHE A 1 109 ? -6.879 21.484 -0.587 1 84.94 109 PHE A O 1
ATOM 870 N N . TYR A 1 110 ? -5.195 22.391 0.547 1 89.56 110 TYR A N 1
ATOM 871 C CA . TYR A 1 110 ? -5.527 21.734 1.811 1 89.56 110 TYR A CA 1
ATOM 872 C C . TYR A 1 110 ? -6.723 22.406 2.473 1 89.56 110 TYR A C 1
ATOM 874 O O . TYR A 1 110 ? -7.312 21.859 3.408 1 89.56 110 TYR A O 1
ATOM 882 N N . LYS A 1 111 ? -7.172 23.531 1.978 1 88.75 111 LYS A N 1
ATOM 883 C CA . LYS A 1 111 ? -8.328 24.219 2.545 1 88.75 111 LYS A CA 1
ATOM 884 C C . LYS A 1 111 ? -9.594 23.391 2.387 1 88.75 111 LYS A C 1
ATOM 886 O O . LYS A 1 111 ? -10.547 23.547 3.16 1 88.75 111 LYS A O 1
ATOM 891 N N . ALA A 1 112 ? -9.664 22.547 1.414 1 84.69 112 ALA A N 1
ATOM 892 C CA . ALA A 1 112 ? -10.797 21.656 1.207 1 84.69 112 ALA A CA 1
ATOM 893 C C . ALA A 1 112 ? -10.945 20.688 2.369 1 84.69 112 ALA A C 1
ATOM 895 O O . ALA A 1 112 ? -12.062 20.266 2.695 1 84.69 112 ALA A O 1
ATOM 896 N N . TYR A 1 113 ? -9.82 20.344 3.045 1 86.38 113 TYR A N 1
ATOM 897 C CA . TYR A 1 113 ? -9.812 19.359 4.121 1 86.38 113 TYR A CA 1
ATOM 898 C C . TYR A 1 113 ? -9.812 20.047 5.484 1 86.38 113 TYR A C 1
ATOM 900 O O . TYR A 1 113 ? -10.273 19.469 6.473 1 86.38 113 TYR A O 1
ATOM 908 N N . PHE A 1 114 ? -9.266 21.188 5.418 1 92.56 114 PHE A N 1
ATOM 909 C CA . PHE A 1 114 ? -9.133 21.953 6.648 1 92.56 114 PHE A CA 1
ATOM 910 C C . PHE A 1 114 ? -9.75 23.328 6.496 1 92.56 114 PHE A C 1
ATOM 912 O O . PHE A 1 114 ? -9.062 24.297 6.168 1 92.56 114 PHE A O 1
ATOM 919 N N . PRO A 1 115 ? -11.023 23.391 6.879 1 90.44 115 PRO A N 1
ATOM 920 C CA . PRO A 1 115 ? -11.789 24.609 6.605 1 90.44 115 PRO A CA 1
ATOM 921 C C . PRO A 1 115 ? -11.242 25.828 7.355 1 90.44 115 PRO A C 1
ATOM 923 O O . PRO A 1 115 ? -11.43 26.953 6.91 1 90.44 115 PRO A O 1
ATOM 926 N N . GLU A 1 116 ? -10.609 25.656 8.422 1 95.31 116 GLU A N 1
ATOM 927 C CA . GLU A 1 116 ? -10.078 26.781 9.195 1 95.31 116 GLU A CA 1
ATOM 928 C C . GLU A 1 116 ? -8.695 27.188 8.695 1 95.31 116 GLU A C 1
ATOM 930 O O . GLU A 1 116 ? -8.023 28.016 9.32 1 95.31 116 GLU A O 1
ATOM 935 N N . GLY A 1 117 ? -8.266 26.578 7.637 1 94.88 117 GLY A N 1
ATOM 936 C CA . GLY A 1 117 ? -7 26.953 7.027 1 94.88 117 GLY A CA 1
ATOM 937 C C . GLY A 1 117 ? -5.801 26.406 7.777 1 94.88 117 GLY A C 1
ATOM 938 O O . GLY A 1 117 ? -5.895 25.359 8.43 1 94.88 117 GLY A O 1
ATOM 939 N N . ILE A 1 118 ? -4.633 27.094 7.566 1 96.38 118 ILE A N 1
ATOM 940 C CA . ILE A 1 118 ? -3.359 26.609 8.094 1 96.38 118 ILE A CA 1
ATOM 941 C C . ILE A 1 118 ? -3.402 26.578 9.617 1 96.38 118 ILE A C 1
ATOM 943 O O . ILE A 1 118 ? -2.592 25.922 10.258 1 96.38 118 ILE A O 1
ATOM 947 N N . ASP A 1 119 ? -4.383 27.25 10.273 1 96.94 119 ASP A N 1
ATOM 948 C CA . ASP A 1 119 ? -4.492 27.312 11.727 1 96.94 119 ASP A CA 1
ATOM 949 C C . ASP A 1 119 ? -5.465 26.25 12.25 1 96.94 119 ASP A C 1
ATOM 951 O O . ASP A 1 119 ? -5.754 26.203 13.445 1 96.94 119 ASP A O 1
ATOM 955 N N . ASP A 1 120 ? -5.992 25.422 11.406 1 96.62 120 ASP A N 1
ATOM 956 C CA . ASP A 1 120 ? -6.898 24.375 11.836 1 96.62 120 ASP A CA 1
ATOM 957 C C . ASP A 1 120 ? -6.234 23.469 12.883 1 96.62 120 ASP A C 1
ATOM 959 O O . ASP A 1 120 ? -5.152 22.938 12.641 1 96.62 120 ASP A O 1
ATOM 963 N N . PRO A 1 121 ? -6.859 23.344 14.07 1 96.5 121 PRO A N 1
ATOM 964 C CA . PRO A 1 121 ? -6.223 22.594 15.164 1 96.5 121 PRO A CA 1
ATOM 965 C C . PRO A 1 121 ? -6.148 21.094 14.875 1 96.5 121 PRO A C 1
ATOM 967 O O . PRO A 1 121 ? -5.449 20.375 15.586 1 96.5 121 PRO A O 1
ATOM 970 N N . ASN A 1 122 ? -6.777 20.641 13.867 1 96.31 122 ASN A N 1
ATOM 971 C CA . ASN A 1 122 ? -6.82 19.219 13.586 1 96.31 122 ASN A CA 1
ATOM 972 C C . ASN A 1 122 ? -5.719 18.797 12.609 1 96.31 122 ASN A C 1
ATOM 974 O O . ASN A 1 122 ? -5.562 17.609 12.32 1 96.31 122 ASN A O 1
ATOM 978 N N . ILE A 1 123 ? -4.957 19.781 12.156 1 97 123 ILE A N 1
ATOM 979 C CA . ILE A 1 123 ? -3.865 19.438 11.25 1 97 123 ILE A CA 1
ATOM 980 C C . ILE A 1 123 ? -2.785 18.672 12.016 1 97 123 ILE A C 1
ATOM 982 O O . ILE A 1 123 ? -2.359 19.094 13.094 1 97 123 ILE A O 1
ATOM 986 N N . GLN A 1 124 ? -2.4 17.531 11.492 1 98 124 GLN A N 1
ATOM 987 C CA . GLN A 1 124 ? -1.267 16.766 11.992 1 98 124 GLN A CA 1
ATOM 988 C C . GLN A 1 124 ? -0.196 16.609 10.914 1 98 124 GLN A C 1
ATOM 990 O O . GLN A 1 124 ? -0.464 16.062 9.844 1 98 124 GLN A O 1
ATOM 995 N N . LEU A 1 125 ? 0.993 17.141 11.203 1 97.5 125 LEU A N 1
ATOM 996 C CA . LEU A 1 125 ? 2.139 16.812 10.359 1 97.5 125 LEU A CA 1
ATOM 997 C C . LEU A 1 125 ? 2.662 15.414 10.648 1 97.5 125 LEU A C 1
ATOM 999 O O . LEU A 1 125 ? 2.85 15.055 11.812 1 97.5 125 LEU A O 1
ATOM 1003 N N . VAL A 1 126 ? 2.826 14.641 9.609 1 97.94 126 VAL A N 1
ATOM 1004 C CA . VAL A 1 126 ? 3.398 13.305 9.719 1 97.94 126 VAL A CA 1
ATOM 1005 C C . VAL A 1 126 ? 4.727 13.242 8.977 1 97.94 126 VAL A C 1
ATOM 1007 O O . VAL A 1 126 ? 4.789 13.555 7.781 1 97.94 126 VAL A O 1
ATOM 1010 N N . LYS A 1 127 ? 5.754 12.977 9.703 1 97 127 LYS A N 1
ATOM 1011 C CA . LYS A 1 127 ? 7.062 12.703 9.109 1 97 127 LYS A CA 1
ATOM 1012 C C . LYS A 1 127 ? 7.359 11.211 9.086 1 97 127 LYS A C 1
ATOM 1014 O O . LYS A 1 127 ? 7.266 10.539 10.109 1 97 127 LYS A O 1
ATOM 1019 N N . VAL A 1 128 ? 7.637 10.656 7.918 1 96.25 128 VAL A N 1
ATOM 1020 C CA . VAL A 1 128 ? 8.062 9.266 7.812 1 96.25 128 VAL A CA 1
ATOM 1021 C C . VAL A 1 128 ? 9.562 9.203 7.543 1 96.25 128 VAL A C 1
ATOM 1023 O O . VAL A 1 128 ? 10.023 9.609 6.477 1 96.25 128 VAL A O 1
ATOM 1026 N N . GLU A 1 129 ? 10.258 8.75 8.516 1 92.94 129 GLU A N 1
ATOM 1027 C CA . GLU A 1 129 ? 11.68 8.484 8.336 1 92.94 129 GLU A CA 1
ATOM 1028 C C . GLU A 1 129 ? 11.914 7.137 7.656 1 92.94 129 GLU A C 1
ATOM 1030 O O . GLU A 1 129 ? 11.695 6.086 8.266 1 92.94 129 GLU A O 1
ATOM 1035 N N . ALA A 1 130 ? 12.438 7.223 6.449 1 90.62 130 ALA A N 1
ATOM 1036 C CA . ALA A 1 130 ? 12.617 6 5.668 1 90.62 130 ALA A CA 1
ATOM 1037 C C . ALA A 1 130 ? 13.789 5.176 6.203 1 90.62 130 ALA A C 1
ATOM 1039 O O . ALA A 1 130 ? 14.836 5.727 6.555 1 90.62 130 ALA A O 1
ATOM 1040 N N . HIS A 1 131 ? 13.602 3.84 6.289 1 87.69 131 HIS A N 1
ATOM 1041 C CA . HIS A 1 131 ? 14.734 2.992 6.645 1 87.69 131 HIS A CA 1
ATOM 1042 C C . HIS A 1 131 ? 14.945 1.889 5.613 1 87.69 131 HIS A C 1
ATOM 1044 O O . HIS A 1 131 ? 15.875 1.085 5.738 1 87.69 131 HIS A O 1
ATOM 1050 N N . GLY A 1 132 ? 14.094 1.834 4.617 1 86.25 132 GLY A N 1
ATOM 1051 C CA . GLY A 1 132 ? 14.234 0.946 3.475 1 86.25 132 GLY A CA 1
ATOM 1052 C C . GLY A 1 132 ? 13.312 1.309 2.322 1 86.25 132 GLY A C 1
ATOM 1053 O O . GLY A 1 132 ? 12.227 1.854 2.533 1 86.25 132 GLY A O 1
ATOM 1054 N N . ALA A 1 133 ? 13.797 1.022 1.108 1 88.44 133 ALA A N 1
ATOM 1055 C CA . ALA A 1 133 ? 12.969 1.287 -0.066 1 88.44 133 ALA A CA 1
ATOM 1056 C C . ALA A 1 133 ? 13.281 0.306 -1.192 1 88.44 133 ALA A C 1
ATOM 1058 O O . ALA A 1 133 ? 14.414 -0.175 -1.305 1 88.44 133 ALA A O 1
ATOM 1059 N N . GLU A 1 134 ? 12.289 -0.006 -1.907 1 87.81 134 GLU A N 1
ATOM 1060 C CA . GLU A 1 134 ? 12.398 -0.778 -3.143 1 87.81 134 GLU A CA 1
ATOM 1061 C C . GLU A 1 134 ? 11.562 -0.153 -4.254 1 87.81 134 GLU A C 1
ATOM 1063 O O . GLU A 1 134 ? 10.531 0.466 -3.99 1 87.81 134 GLU A O 1
ATOM 1068 N N . TYR A 1 135 ? 12.07 -0.271 -5.477 1 88.38 135 TYR A N 1
ATOM 1069 C CA . TYR A 1 135 ? 11.297 0.255 -6.598 1 88.38 135 TYR A CA 1
ATOM 1070 C C . TYR A 1 135 ? 11.367 -0.687 -7.793 1 88.38 135 TYR A C 1
ATOM 1072 O O . TYR A 1 135 ? 12.305 -1.476 -7.918 1 88.38 135 TYR A O 1
ATOM 1080 N N . TRP A 1 136 ? 10.305 -0.705 -8.609 1 86.88 136 TRP A N 1
ATOM 1081 C CA . TRP A 1 136 ? 10.148 -1.463 -9.844 1 86.88 136 TRP A CA 1
ATOM 1082 C C . TRP A 1 136 ? 9.836 -0.537 -11.016 1 86.88 136 TRP A C 1
ATOM 1084 O O . TRP A 1 136 ? 8.961 0.329 -10.914 1 86.88 136 TRP A O 1
ATOM 1094 N N . GLU A 1 137 ? 10.586 -0.674 -12.078 1 81.44 137 GLU A N 1
ATOM 1095 C CA . GLU A 1 137 ? 10.359 0.095 -13.297 1 81.44 137 GLU A CA 1
ATOM 1096 C C . GLU A 1 137 ? 10.203 -0.823 -14.5 1 81.44 137 GLU A C 1
ATOM 1098 O O . GLU A 1 137 ? 10.875 -1.852 -14.602 1 81.44 137 GLU A O 1
ATOM 1103 N N . GLY A 1 138 ? 8.969 -0.754 -15.422 1 70.44 138 GLY A N 1
ATOM 1104 C CA . GLY A 1 138 ? 8.586 -1.567 -16.562 1 70.44 138 GLY A CA 1
ATOM 1105 C C . GLY A 1 138 ? 9.664 -1.645 -17.641 1 70.44 138 GLY A C 1
ATOM 1106 O O . GLY A 1 138 ? 9.508 -2.352 -18.625 1 70.44 138 GLY A O 1
ATOM 1107 N N . SER A 1 139 ? 10.367 -0.559 -18.062 1 51.53 139 SER A N 1
ATOM 1108 C CA . SER A 1 139 ? 11.109 -0.759 -19.297 1 51.53 139 SER A CA 1
ATOM 1109 C C . SER A 1 139 ? 11.859 -2.086 -19.281 1 51.53 139 SER A C 1
ATOM 1111 O O . SER A 1 139 ? 12.633 -2.383 -20.203 1 51.53 139 SER A O 1
ATOM 1113 N N . GLY A 1 140 ? 11.625 -3.252 -18.688 1 45.16 140 GLY A N 1
ATOM 1114 C CA . GLY A 1 140 ? 12.25 -4.562 -18.641 1 45.16 140 GLY A CA 1
ATOM 1115 C C . GLY A 1 140 ? 12.453 -5.086 -17.234 1 45.16 140 GLY A C 1
ATOM 1116 O O . GLY A 1 140 ? 11.719 -4.707 -16.312 1 45.16 140 GLY A O 1
ATOM 1117 N N . LYS A 1 141 ? 13.805 -5.371 -16.922 1 43.28 141 LYS A N 1
ATOM 1118 C CA . LYS A 1 141 ? 14.156 -6.074 -15.688 1 43.28 141 LYS A CA 1
ATOM 1119 C C . LYS A 1 141 ? 13.719 -5.281 -14.461 1 43.28 141 LYS A C 1
ATOM 1121 O O . LYS A 1 141 ? 13.953 -4.074 -14.375 1 43.28 141 LYS A O 1
ATOM 1126 N N . MET A 1 142 ? 12.547 -5.652 -14.023 1 46.62 142 MET A N 1
ATOM 1127 C CA . MET A 1 142 ? 12.203 -5.113 -12.711 1 46.62 142 MET A CA 1
ATOM 1128 C C . MET A 1 142 ? 13.453 -4.863 -11.875 1 46.62 142 MET A C 1
ATOM 1130 O O . MET A 1 142 ? 14.242 -5.777 -11.648 1 46.62 142 MET A O 1
ATOM 1134 N N . LYS A 1 143 ? 14.312 -3.949 -12.117 1 51.12 143 LYS A N 1
ATOM 1135 C CA . LYS A 1 143 ? 15.477 -3.67 -11.281 1 51.12 143 LYS A CA 1
ATOM 1136 C C . LYS A 1 143 ? 15.07 -3.492 -9.82 1 51.12 143 LYS A C 1
ATOM 1138 O O . LYS A 1 143 ? 14.109 -2.783 -9.516 1 51.12 143 LYS A O 1
ATOM 1143 N N . ALA A 1 144 ? 15.352 -4.523 -9.094 1 47.59 144 ALA A N 1
ATOM 1144 C CA . ALA A 1 144 ? 15.227 -4.84 -7.672 1 47.59 144 ALA A CA 1
ATOM 1145 C C . ALA A 1 144 ? 15.477 -3.604 -6.809 1 47.59 144 ALA A C 1
ATOM 1147 O O . ALA A 1 144 ? 16.078 -2.627 -7.273 1 47.59 144 ALA A O 1
ATOM 1148 N N . LEU A 1 145 ? 15.188 -3.863 -5.539 1 48.25 145 LEU A N 1
ATOM 1149 C CA . LEU A 1 145 ? 14.914 -3.564 -4.137 1 48.25 145 LEU A CA 1
ATOM 1150 C C . LEU A 1 145 ? 16.125 -2.902 -3.477 1 48.25 145 LEU A C 1
ATOM 1152 O O . LEU A 1 145 ? 17.203 -3.49 -3.42 1 48.25 145 LEU A O 1
ATOM 1156 N N . PHE A 1 146 ? 16.438 -1.783 -3.854 1 50.16 146 PHE A N 1
ATOM 1157 C CA . PHE A 1 146 ? 17.484 -1.253 -2.975 1 50.16 146 PHE A CA 1
ATOM 1158 C C . PHE A 1 146 ? 17.047 -1.326 -1.516 1 50.16 146 PHE A C 1
ATOM 1160 O O . PHE A 1 146 ? 15.914 -0.966 -1.183 1 50.16 146 PHE A O 1
ATOM 1167 N N . GLN A 1 147 ? 17.219 -2.588 -0.822 1 46.06 147 GLN A N 1
ATOM 1168 C CA . GLN A 1 147 ? 17.125 -2.527 0.633 1 46.06 147 GLN A CA 1
ATOM 1169 C C . GLN A 1 147 ? 17.969 -1.387 1.19 1 46.06 147 GLN A C 1
ATOM 1171 O O . GLN A 1 147 ? 19.172 -1.329 0.949 1 46.06 147 GLN A O 1
ATOM 1176 N N . MET A 1 148 ? 17.484 -0.247 1.228 1 45.31 148 MET A N 1
ATOM 1177 C CA . MET A 1 148 ? 18.219 0.832 1.885 1 45.31 148 MET A CA 1
ATOM 1178 C C . MET A 1 148 ? 18.812 0.357 3.205 1 45.31 148 MET A C 1
ATOM 1180 O O . MET A 1 148 ? 18.125 -0.222 4.035 1 45.31 148 MET A O 1
ATOM 1184 N N . ALA A 1 149 ? 19.922 -0.218 3.285 1 38.69 149 ALA A N 1
ATOM 1185 C CA . ALA A 1 149 ? 20.609 -0.382 4.566 1 38.69 149 ALA A CA 1
ATOM 1186 C C . ALA A 1 149 ? 20.281 0.77 5.512 1 38.69 149 ALA A C 1
ATOM 1188 O O . ALA A 1 149 ? 20.156 1.919 5.082 1 38.69 149 ALA A O 1
ATOM 1189 N N . ARG A 1 150 ? 19.516 0.469 6.586 1 41.91 150 ARG A N 1
ATOM 1190 C CA . ARG A 1 150 ? 19.344 1.409 7.688 1 41.91 150 ARG A CA 1
ATOM 1191 C C . ARG A 1 150 ? 20.547 2.344 7.797 1 41.91 150 ARG A C 1
ATOM 1193 O O . ARG A 1 150 ? 20.391 3.549 7.992 1 41.91 150 ARG A O 1
ATOM 1200 N N . ALA A 1 151 ? 21.75 1.804 7.957 1 41.31 151 ALA A N 1
ATOM 1201 C CA . ALA A 1 151 ? 22.922 2.641 8.156 1 41.31 151 ALA A CA 1
ATOM 1202 C C . ALA A 1 151 ? 23.031 3.711 7.07 1 41.31 151 ALA A C 1
ATOM 1204 O O . ALA A 1 151 ? 23.469 4.832 7.336 1 41.31 151 ALA A O 1
ATOM 1205 N N . ALA A 1 152 ? 22.734 3.389 5.945 1 41 152 ALA A N 1
ATOM 1206 C CA . ALA A 1 152 ? 22.891 4.355 4.859 1 41 152 ALA A CA 1
ATOM 1207 C C . ALA A 1 152 ? 21.797 5.41 4.891 1 41 152 ALA A C 1
ATOM 1209 O O . ALA A 1 152 ? 22.031 6.578 4.582 1 41 152 ALA A O 1
ATOM 1210 N N . VAL A 1 153 ? 20.531 4.945 5.082 1 39.81 153 VAL A N 1
ATOM 1211 C CA . VAL A 1 153 ? 19.453 5.918 5.145 1 39.81 153 VAL A CA 1
ATOM 1212 C C . VAL A 1 153 ? 19.547 6.715 6.441 1 39.81 153 VAL A C 1
ATOM 1214 O O . VAL A 1 153 ? 19.328 7.93 6.449 1 39.81 153 VAL A O 1
ATOM 1217 N N . THR A 1 154 ? 19.734 6.008 7.59 1 42.5 154 THR A N 1
ATOM 1218 C CA . THR A 1 154 ? 19.734 6.727 8.859 1 42.5 154 THR A CA 1
ATOM 1219 C C . THR A 1 154 ? 21.109 7.352 9.117 1 42.5 154 THR A C 1
ATOM 1221 O O . THR A 1 154 ? 21.266 8.172 10.023 1 42.5 154 THR A O 1
ATOM 1224 N N . GLY A 1 155 ? 22.062 7.285 8.344 1 39.09 155 GLY A N 1
ATOM 1225 C CA . GLY A 1 155 ? 23.438 7.668 8.641 1 39.09 155 GLY A CA 1
ATOM 1226 C C . GLY A 1 155 ? 24.062 6.836 9.742 1 39.09 155 GLY A C 1
ATOM 1227 O O . GLY A 1 155 ? 25.203 7.102 10.156 1 39.09 155 GLY A O 1
ATOM 1228 N N . LYS A 1 156 ? 23.281 6.203 10.727 1 39.69 156 LYS A N 1
ATOM 1229 C CA . LYS A 1 156 ? 23.938 5.531 11.844 1 39.69 156 LYS A CA 1
ATOM 1230 C C . LYS A 1 156 ? 24.406 4.133 11.453 1 39.69 156 LYS A C 1
ATOM 1232 O O . LYS A 1 156 ? 23.719 3.439 10.688 1 39.69 156 LYS A O 1
ATOM 1237 N N . PRO A 1 157 ? 25.703 3.795 11.703 1 36.75 157 PRO A N 1
ATOM 1238 C CA . PRO A 1 157 ? 26.281 2.477 11.445 1 36.75 157 PRO A CA 1
ATOM 1239 C C . PRO A 1 157 ? 25.422 1.334 11.969 1 36.75 157 PRO A C 1
ATOM 1241 O O . PRO A 1 157 ? 24.688 1.51 12.945 1 36.75 157 PRO A O 1
ATOM 1244 N N . ALA A 1 158 ? 25.156 0.18 11.289 1 37.22 158 ALA A N 1
ATOM 1245 C CA . ALA A 1 158 ? 24.609 -1.103 11.727 1 37.22 158 ALA A CA 1
ATOM 1246 C C . ALA A 1 158 ? 25.312 -1.599 12.984 1 37.22 158 ALA A C 1
ATOM 1248 O O . ALA A 1 158 ? 26.188 -2.465 12.914 1 37.22 158 ALA A O 1
ATOM 1249 N N . THR A 1 159 ? 25.922 -0.927 13.922 1 34.91 159 THR A N 1
ATOM 1250 C CA . THR A 1 159 ? 26.672 -1.57 14.984 1 34.91 159 THR A CA 1
ATOM 1251 C C . THR A 1 159 ? 25.922 -2.775 15.539 1 34.91 159 THR A C 1
ATOM 1253 O O . THR A 1 159 ? 26.516 -3.838 15.75 1 34.91 159 THR A O 1
ATOM 1256 N N . ASP A 1 160 ? 24.938 -2.664 16.469 1 31.69 160 ASP A N 1
ATOM 1257 C CA . ASP A 1 160 ? 24.672 -3.549 17.609 1 31.69 160 ASP A CA 1
ATOM 1258 C C . ASP A 1 160 ? 23.844 -4.758 17.188 1 31.69 160 ASP A C 1
ATOM 1260 O O . ASP A 1 160 ? 22.688 -4.891 17.578 1 31.69 160 ASP A O 1
ATOM 1264 N N . MET A 1 161 ? 23.547 -5.129 15.953 1 31.92 161 MET A N 1
ATOM 1265 C CA . MET A 1 161 ? 22.953 -6.453 16.094 1 31.92 161 MET A CA 1
ATOM 1266 C C . MET A 1 161 ? 23.938 -7.438 16.703 1 31.92 161 MET A C 1
ATOM 1268 O O . MET A 1 161 ? 25.156 -7.219 16.641 1 31.92 161 MET A O 1
ATOM 1272 N N . GLY A 1 162 ? 23.594 -8.562 17.516 1 31.36 162 GLY A N 1
ATOM 1273 C CA . GLY A 1 162 ? 24.281 -9.555 18.328 1 31.36 162 GLY A CA 1
ATOM 1274 C C . GLY A 1 162 ? 25.484 -10.164 17.641 1 31.36 162 GLY A C 1
ATOM 1275 O O . GLY A 1 162 ? 25.484 -10.305 16.406 1 31.36 162 GLY A O 1
ATOM 1276 N N . ASN A 1 163 ? 26.734 -9.906 18.125 1 31.39 163 ASN A N 1
ATOM 1277 C CA . ASN A 1 163 ? 27.938 -10.711 18.266 1 31.39 163 ASN A CA 1
ATOM 1278 C C . ASN A 1 163 ? 27.609 -12.18 18.484 1 31.39 163 ASN A C 1
ATOM 1280 O O . ASN A 1 163 ? 27.266 -12.586 19.609 1 31.39 163 ASN A O 1
ATOM 1284 N N . ASN A 1 164 ? 26.781 -12.93 17.828 1 29 164 ASN A N 1
ATOM 1285 C CA . ASN A 1 164 ? 27.016 -14.336 18.141 1 29 164 ASN A CA 1
ATOM 1286 C C . ASN A 1 164 ? 28.484 -14.703 18.016 1 29 164 ASN A C 1
ATOM 1288 O O . ASN A 1 164 ? 29.109 -14.469 16.984 1 29 164 ASN A O 1
ATOM 1292 N N . ASP A 1 165 ? 29.188 -14.648 19.125 1 31.19 165 ASP A N 1
ATOM 1293 C CA . ASP A 1 165 ? 30.422 -15.32 19.516 1 31.19 165 ASP A CA 1
ATOM 1294 C C . ASP A 1 165 ? 30.484 -16.719 18.922 1 31.19 165 ASP A C 1
ATOM 1296 O O . ASP A 1 165 ? 29.625 -17.562 19.188 1 31.19 165 ASP A O 1
ATOM 1300 N N . THR A 1 166 ? 30.797 -16.875 17.703 1 27.84 166 THR A N 1
ATOM 1301 C CA . THR A 1 166 ? 31.328 -18.141 17.219 1 27.84 166 THR A CA 1
ATOM 1302 C C . THR A 1 166 ? 32.344 -18.719 18.203 1 27.84 166 THR A C 1
ATOM 1304 O O . THR A 1 166 ? 33.375 -18.094 18.453 1 27.84 166 THR A O 1
ATOM 1307 N N . VAL A 1 167 ? 31.875 -19.438 19.297 1 24.78 167 VAL A N 1
ATOM 1308 C CA . VAL A 1 167 ? 32.688 -20.375 20.062 1 24.78 167 VAL A CA 1
ATOM 1309 C C . VAL A 1 167 ? 33.438 -21.312 19.109 1 24.78 167 VAL A C 1
ATOM 1311 O O . VAL A 1 167 ? 32.812 -22.078 18.375 1 24.78 167 VAL A O 1
ATOM 1314 N N . LYS A 1 168 ? 34.375 -20.766 18.5 1 24.25 168 LYS A N 1
ATOM 1315 C CA . LYS A 1 168 ? 35.375 -21.688 18 1 24.25 168 LYS A CA 1
ATOM 1316 C C . LYS A 1 168 ? 35.75 -22.734 19.047 1 24.25 168 LYS A C 1
ATOM 1318 O O . LYS A 1 168 ? 36.062 -22.375 20.188 1 24.25 168 LYS A O 1
ATOM 1323 N N . LEU A 1 169 ? 35.438 -23.953 18.703 1 22.2 169 LEU A N 1
ATOM 1324 C CA . LEU A 1 169 ? 36.281 -25.016 19.266 1 22.2 169 LEU A CA 1
ATOM 1325 C C . LEU A 1 169 ? 37.719 -24.906 18.766 1 22.2 169 LEU A C 1
ATOM 1327 O O . LEU A 1 169 ? 37.938 -24.422 17.656 1 22.2 169 LEU A O 1
ATOM 1331 N N . MET B 1 1 ? -32.406 13.391 10.562 1 24.58 1 MET B N 1
ATOM 1332 C CA . MET B 1 1 ? -32.469 12.023 10.039 1 24.58 1 MET B CA 1
ATOM 1333 C C . MET B 1 1 ? -31.109 11.508 9.641 1 24.58 1 MET B C 1
ATOM 1335 O O . MET B 1 1 ? -30.453 12.07 8.758 1 24.58 1 MET B O 1
ATOM 1339 N N . THR B 1 2 ? -30.156 11.234 10.516 1 30.3 2 THR B N 1
ATOM 1340 C CA . THR B 1 2 ? -28.797 10.734 10.312 1 30.3 2 THR B CA 1
ATOM 1341 C C . THR B 1 2 ? -28.781 9.656 9.234 1 30.3 2 THR B C 1
ATOM 1343 O O . THR B 1 2 ? -29.375 8.594 9.406 1 30.3 2 THR B O 1
ATOM 1346 N N . GLN B 1 3 ? -29 9.953 7.977 1 33.41 3 GLN B N 1
ATOM 1347 C CA . GLN B 1 3 ? -29.109 8.992 6.891 1 33.41 3 GLN B CA 1
ATOM 1348 C C . GLN B 1 3 ? -28.188 7.797 7.117 1 33.41 3 GLN B C 1
ATOM 1350 O O . GLN B 1 3 ? -26.984 7.965 7.301 1 33.41 3 GLN B O 1
ATOM 1355 N N . HIS B 1 4 ? -28.516 6.891 7.934 1 39 4 HIS B N 1
ATOM 1356 C CA . HIS B 1 4 ? -27.938 5.562 8.109 1 39 4 HIS B CA 1
ATOM 1357 C C . HIS B 1 4 ? -27.375 5.031 6.797 1 39 4 HIS B C 1
ATOM 1359 O O . HIS B 1 4 ? -28.125 4.652 5.898 1 39 4 HIS B O 1
ATOM 1365 N N . ARG B 1 5 ? -26.5 5.73 6.16 1 44.59 5 ARG B N 1
ATOM 1366 C CA . ARG B 1 5 ? -25.969 5.191 4.918 1 44.59 5 ARG B CA 1
ATOM 1367 C C . ARG B 1 5 ? -25.922 3.666 4.953 1 44.59 5 ARG B C 1
ATOM 1369 O O . ARG B 1 5 ? -25.312 3.078 5.844 1 44.59 5 ARG B O 1
ATOM 1376 N N . GLU B 1 6 ? -27.016 2.98 4.652 1 53.5 6 GLU B N 1
ATOM 1377 C CA . GLU B 1 6 ? -27.156 1.532 4.555 1 53.5 6 GLU B CA 1
ATOM 1378 C C . GLU B 1 6 ? -25.875 0.879 4.043 1 53.5 6 GLU B C 1
ATOM 1380 O O . GLU B 1 6 ? -25.312 1.305 3.027 1 53.5 6 GLU B O 1
ATOM 1385 N N . GLN B 1 7 ? -25.047 0.318 5 1 60.88 7 GLN B N 1
ATOM 1386 C CA . GLN B 1 7 ? -23.891 -0.479 4.621 1 60.88 7 GLN B CA 1
ATOM 1387 C C . GLN B 1 7 ? -24.219 -1.412 3.459 1 60.88 7 GLN B C 1
ATOM 1389 O O . GLN B 1 7 ? -25.25 -2.076 3.467 1 60.88 7 GLN B O 1
ATOM 1394 N N . PRO B 1 8 ? -23.625 -1.131 2.334 1 68.19 8 PRO B N 1
ATOM 1395 C CA . PRO B 1 8 ? -23.875 -2.07 1.234 1 68.19 8 PRO B CA 1
ATOM 1396 C C . PRO B 1 8 ? -23.797 -3.529 1.68 1 68.19 8 PRO B C 1
ATOM 1398 O O . PRO B 1 8 ? -23.125 -3.848 2.662 1 68.19 8 PRO B O 1
ATOM 1401 N N . THR B 1 9 ? -24.719 -4.375 1.077 1 72.69 9 THR B N 1
ATOM 1402 C CA . THR B 1 9 ? -24.578 -5.812 1.287 1 72.69 9 THR B CA 1
ATOM 1403 C C . THR B 1 9 ? -23.188 -6.285 0.858 1 72.69 9 THR B C 1
ATOM 1405 O O . THR B 1 9 ? -22.469 -5.57 0.155 1 72.69 9 THR B O 1
ATOM 1408 N N . ARG B 1 10 ? -22.812 -7.371 1.36 1 74.5 10 ARG B N 1
ATOM 1409 C CA . ARG B 1 10 ? -21.531 -7.973 0.963 1 74.5 10 ARG B CA 1
ATOM 1410 C C . ARG B 1 10 ? -21.438 -8.094 -0.554 1 74.5 10 ARG B C 1
ATOM 1412 O O . ARG B 1 10 ? -20.391 -7.781 -1.141 1 74.5 10 ARG B O 1
ATOM 1419 N N . GLU B 1 11 ? -22.531 -8.531 -1.079 1 77.62 11 GLU B N 1
ATOM 1420 C CA . GLU B 1 11 ? -22.547 -8.719 -2.527 1 77.62 11 GLU B CA 1
ATOM 1421 C C . GLU B 1 11 ? -22.328 -7.398 -3.258 1 77.62 11 GLU B C 1
ATOM 1423 O O . GLU B 1 11 ? -21.594 -7.344 -4.242 1 77.62 11 GLU B O 1
ATOM 1428 N N . GLU B 1 12 ? -22.922 -6.371 -2.773 1 77.5 12 GLU B N 1
ATOM 1429 C CA . GLU B 1 12 ? -22.781 -5.051 -3.379 1 77.5 12 GLU B CA 1
ATOM 1430 C C . GLU B 1 12 ? -21.359 -4.52 -3.215 1 77.5 12 GLU B C 1
ATOM 1432 O O . GLU B 1 12 ? -20.797 -3.916 -4.137 1 77.5 12 GLU B O 1
ATOM 1437 N N . ALA B 1 13 ? -20.828 -4.77 -2.041 1 75.19 13 ALA B N 1
ATOM 1438 C CA . ALA B 1 13 ? -19.453 -4.324 -1.771 1 75.19 13 ALA B CA 1
ATOM 1439 C C . ALA B 1 13 ? -18.453 -5.031 -2.682 1 75.19 13 ALA B C 1
ATOM 1441 O O . ALA B 1 13 ? -17.562 -4.398 -3.238 1 75.19 13 ALA B O 1
ATOM 1442 N N . ILE B 1 14 ? -18.719 -6.262 -2.855 1 80.62 14 ILE B N 1
ATOM 1443 C CA . ILE B 1 14 ? -17.828 -7.078 -3.688 1 80.62 14 ILE B CA 1
ATOM 1444 C C . ILE B 1 14 ? -17.922 -6.609 -5.141 1 80.62 14 ILE B C 1
ATOM 1446 O O . ILE B 1 14 ? -16.891 -6.477 -5.816 1 80.62 14 ILE B O 1
ATOM 1450 N N . LYS B 1 15 ? -19.094 -6.371 -5.613 1 80.88 15 LYS B N 1
ATOM 1451 C CA . LYS B 1 15 ? -19.281 -5.906 -6.984 1 80.88 15 LYS B CA 1
ATOM 1452 C C . LYS B 1 15 ? -18.609 -4.547 -7.203 1 80.88 15 LYS B C 1
ATOM 1454 O O . LYS B 1 15 ? -17.969 -4.324 -8.227 1 80.88 15 LYS B O 1
ATOM 1459 N N . THR B 1 16 ? -18.797 -3.707 -6.242 1 81 16 THR B N 1
ATOM 1460 C CA . THR B 1 16 ? -18.203 -2.381 -6.324 1 81 16 THR B CA 1
ATOM 1461 C C . THR B 1 16 ? -16.672 -2.477 -6.367 1 81 16 THR B C 1
ATOM 1463 O O . THR B 1 16 ? -16.031 -1.864 -7.223 1 81 16 THR B O 1
ATOM 1466 N N . LEU B 1 17 ? -16.141 -3.289 -5.473 1 83.5 17 LEU B N 1
ATOM 1467 C CA . LEU B 1 17 ? -14.703 -3.457 -5.414 1 83.5 17 LEU B CA 1
ATOM 1468 C C . LEU B 1 17 ? -14.172 -4.074 -6.707 1 83.5 17 LEU B C 1
ATOM 1470 O O . LEU B 1 17 ? -13.141 -3.645 -7.227 1 83.5 17 LEU B O 1
ATOM 1474 N N . ALA B 1 18 ? -14.875 -5.059 -7.164 1 84.94 18 ALA B N 1
ATOM 1475 C CA . ALA B 1 18 ? -14.492 -5.703 -8.414 1 84.94 18 ALA B CA 1
ATOM 1476 C C . ALA B 1 18 ? -14.414 -4.691 -9.555 1 84.94 18 ALA B C 1
ATOM 1478 O O . ALA B 1 18 ? -13.477 -4.715 -10.352 1 84.94 18 ALA B O 1
ATOM 1479 N N . GLY B 1 19 ? -15.375 -3.779 -9.609 1 85.19 19 GLY B N 1
ATOM 1480 C CA . GLY B 1 19 ? -15.391 -2.7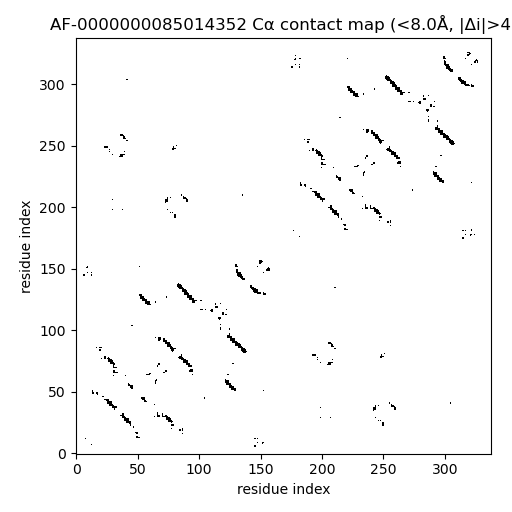44 -10.625 1 85.19 19 GLY B CA 1
ATOM 1481 C C . GLY B 1 19 ? -14.242 -1.757 -10.492 1 85.19 19 GLY B C 1
ATOM 1482 O O . GLY B 1 19 ? -13.688 -1.301 -11.492 1 85.19 19 GLY B O 1
ATOM 1483 N N . LEU B 1 20 ? -13.852 -1.477 -9.289 1 85.5 20 LEU B N 1
ATOM 1484 C CA . LEU B 1 20 ? -12.812 -0.482 -9.016 1 85.5 20 LEU B CA 1
ATOM 1485 C C . LEU B 1 20 ? -11.438 -1.021 -9.375 1 85.5 20 LEU B C 1
ATOM 1487 O O . LEU B 1 20 ? -10.57 -0.27 -9.82 1 85.5 20 LEU B O 1
ATOM 1491 N N . ILE B 1 21 ? -11.266 -2.301 -9.172 1 89.44 21 ILE B N 1
ATOM 1492 C CA . ILE B 1 21 ? -9.906 -2.811 -9.352 1 89.44 21 ILE B CA 1
ATOM 1493 C C . ILE B 1 21 ? -9.766 -3.395 -10.758 1 89.44 21 ILE B C 1
ATOM 1495 O O . ILE B 1 21 ? -8.656 -3.723 -11.188 1 89.44 21 ILE B O 1
ATOM 1499 N N . GLN B 1 22 ? -10.914 -3.48 -11.445 1 85.19 22 GLN B N 1
ATOM 1500 C CA . GLN B 1 22 ? -10.883 -4.012 -12.797 1 85.19 22 GLN B CA 1
ATOM 1501 C C . GLN B 1 22 ? -9.961 -3.191 -13.695 1 85.19 22 GLN B C 1
ATOM 1503 O O . GLN B 1 22 ? -10.023 -1.961 -13.703 1 85.19 22 GLN B O 1
ATOM 1508 N N . GLY B 1 23 ? -9.086 -3.846 -14.391 1 84.69 23 GLY B N 1
ATOM 1509 C CA . GLY B 1 23 ? -8.219 -3.195 -15.359 1 84.69 23 GLY B CA 1
ATOM 1510 C C . GLY B 1 23 ? -6.922 -2.693 -14.75 1 84.69 23 GLY B C 1
ATOM 1511 O O . GLY B 1 23 ? -6.035 -2.219 -15.461 1 84.69 23 GLY B O 1
ATOM 1512 N N . ILE B 1 24 ? -6.797 -2.641 -13.414 1 89 24 ILE B N 1
ATOM 1513 C CA . ILE B 1 24 ? -5.531 -2.27 -12.789 1 89 24 ILE B CA 1
ATOM 1514 C C . ILE B 1 24 ? -4.578 -3.463 -12.805 1 89 24 ILE B C 1
ATOM 1516 O O . ILE B 1 24 ? -4.844 -4.48 -12.156 1 89 24 ILE B O 1
ATOM 1520 N N . LYS B 1 25 ? -3.502 -3.301 -13.469 1 89.56 25 LYS B N 1
ATOM 1521 C CA . LYS B 1 25 ? -2.629 -4.434 -13.75 1 89.56 25 LYS B CA 1
ATOM 1522 C C . LYS B 1 25 ? -1.889 -4.887 -12.492 1 89.56 25 LYS B C 1
ATOM 1524 O O . LYS B 1 25 ? -1.712 -6.086 -12.266 1 89.56 25 LYS B O 1
ATOM 1529 N N . PHE B 1 26 ? -1.436 -3.867 -11.68 1 93.38 26 PHE B N 1
ATOM 1530 C CA . PHE B 1 26 ? -0.628 -4.234 -10.523 1 93.38 26 PHE B CA 1
ATOM 1531 C C . PHE B 1 26 ? -1.229 -3.672 -9.242 1 93.38 26 PHE B C 1
ATOM 1533 O O . PHE B 1 26 ? -1.7 -2.533 -9.219 1 93.38 26 PHE B O 1
ATOM 1540 N N . ALA B 1 27 ? -1.3 -4.465 -8.234 1 96.38 27 ALA B N 1
ATOM 1541 C CA . ALA B 1 27 ? -1.565 -4.062 -6.855 1 96.38 27 ALA B CA 1
ATOM 1542 C C . ALA B 1 27 ? -0.278 -4.023 -6.039 1 96.38 27 ALA B C 1
ATOM 1544 O O . ALA B 1 27 ? 0.692 -4.715 -6.363 1 96.38 27 ALA B O 1
ATOM 1545 N N . MET B 1 28 ? -0.21 -3.152 -5.02 1 97.75 28 MET B N 1
ATOM 1546 C CA . MET B 1 28 ? 0.852 -3.242 -4.023 1 97.75 28 MET B CA 1
ATOM 1547 C C . MET B 1 28 ? 0.402 -4.07 -2.822 1 97.75 28 MET B C 1
ATOM 1549 O O . MET B 1 28 ? -0.541 -3.693 -2.123 1 97.75 28 MET B O 1
ATOM 1553 N N . LEU B 1 29 ? 1.024 -5.215 -2.627 1 98.25 29 LEU B N 1
ATOM 1554 C CA . LEU B 1 29 ? 0.741 -6.066 -1.477 1 98.25 29 LEU B CA 1
ATOM 1555 C C . LEU B 1 29 ? 1.75 -5.824 -0.359 1 98.25 29 LEU B C 1
ATOM 1557 O O . LEU B 1 29 ? 2.953 -6.016 -0.55 1 98.25 29 LEU B O 1
ATOM 1561 N N . THR B 1 30 ? 1.246 -5.371 0.783 1 98.75 30 THR B N 1
ATOM 1562 C CA . THR B 1 30 ? 2.09 -5.035 1.924 1 98.75 30 THR B CA 1
ATOM 1563 C C . THR B 1 30 ? 2.078 -6.156 2.955 1 98.75 30 THR B C 1
ATOM 1565 O O . THR B 1 30 ? 1.013 -6.648 3.332 1 98.75 30 THR B O 1
ATOM 1568 N N . VAL B 1 31 ? 3.246 -6.562 3.396 1 98.62 31 VAL B N 1
ATOM 1569 C CA . VAL B 1 31 ? 3.424 -7.586 4.422 1 98.62 31 VAL B CA 1
ATOM 1570 C C . VAL B 1 31 ? 4.168 -6.992 5.617 1 98.62 31 VAL B C 1
ATOM 1572 O O . VAL B 1 31 ? 4.695 -5.879 5.539 1 98.62 31 VAL B O 1
ATOM 1575 N N . THR B 1 32 ? 4.129 -7.707 6.711 1 98.38 32 THR B N 1
ATOM 1576 C CA . THR B 1 32 ? 4.969 -7.414 7.871 1 98.38 32 THR B CA 1
ATOM 1577 C C . THR B 1 32 ? 6.188 -8.336 7.898 1 98.38 32 THR B C 1
ATOM 1579 O O . THR B 1 32 ? 6.051 -9.555 7.879 1 98.38 32 THR B O 1
ATOM 1582 N N . THR B 1 33 ? 7.398 -7.738 7.949 1 96.81 33 THR B N 1
ATOM 1583 C CA . THR B 1 33 ? 8.625 -8.531 7.957 1 96.81 33 THR B CA 1
ATOM 1584 C C . THR B 1 33 ? 8.906 -9.062 9.359 1 96.81 33 THR B C 1
ATOM 1586 O O . THR B 1 33 ? 8.219 -8.711 10.32 1 96.81 33 THR B O 1
ATOM 1589 N N . ASP B 1 34 ? 9.945 -9.898 9.445 1 94.38 34 ASP B N 1
ATOM 1590 C CA . ASP B 1 34 ? 10.352 -10.484 10.719 1 94.38 34 ASP B CA 1
ATOM 1591 C C . ASP B 1 34 ? 10.797 -9.406 11.695 1 94.38 34 ASP B C 1
ATOM 1593 O O . ASP B 1 34 ? 10.664 -9.57 12.914 1 94.38 34 ASP B O 1
ATOM 1597 N N . GLN B 1 35 ? 11.281 -8.281 11.188 1 93.69 35 GLN B N 1
ATOM 1598 C CA . GLN B 1 35 ? 11.758 -7.176 12.016 1 93.69 35 GLN B CA 1
ATOM 1599 C C . GLN B 1 35 ? 10.625 -6.215 12.359 1 93.69 35 GLN B C 1
ATOM 1601 O O . GLN B 1 35 ? 10.844 -5.203 13.023 1 93.69 35 GLN B O 1
ATOM 1606 N N . GLY B 1 36 ? 9.438 -6.516 11.859 1 95.19 36 GLY B N 1
ATOM 1607 C CA . GLY B 1 36 ? 8.297 -5.668 12.148 1 95.19 36 GLY B CA 1
ATOM 1608 C C . GLY B 1 36 ? 8.125 -4.535 11.156 1 95.19 36 GLY B C 1
ATOM 1609 O O . GLY B 1 36 ? 7.262 -3.672 11.336 1 95.19 36 GLY B O 1
ATOM 1610 N N . HIS B 1 37 ? 8.945 -4.562 10.109 1 96.19 37 HIS B N 1
ATOM 1611 C CA . HIS B 1 37 ? 8.805 -3.541 9.078 1 96.19 37 HIS B CA 1
ATOM 1612 C C . HIS B 1 37 ? 7.664 -3.883 8.125 1 96.19 37 HIS B C 1
ATOM 1614 O O . HIS B 1 37 ? 7.34 -5.059 7.934 1 96.19 37 HIS B O 1
ATOM 1620 N N . LEU B 1 38 ? 7.039 -2.879 7.605 1 98.12 38 LEU B N 1
ATOM 1621 C CA . LEU B 1 38 ? 6.062 -3.059 6.539 1 98.12 38 LEU B CA 1
ATOM 1622 C C . LEU B 1 38 ? 6.711 -2.875 5.172 1 98.12 38 LEU B C 1
ATOM 1624 O O . LEU B 1 38 ? 7.383 -1.869 4.926 1 98.12 38 LEU B O 1
ATOM 1628 N N . LYS B 1 39 ? 6.508 -3.854 4.32 1 96.06 39 LYS B N 1
ATOM 1629 C CA . LYS B 1 39 ? 7.086 -3.842 2.98 1 96.06 39 LYS B CA 1
ATOM 1630 C C . LYS B 1 39 ? 6.047 -4.207 1.927 1 96.06 39 LYS B C 1
ATOM 1632 O O . LYS B 1 39 ? 5.309 -5.18 2.086 1 96.06 39 LYS B O 1
ATOM 1637 N N . ALA B 1 40 ? 6.035 -3.396 0.903 1 96.94 40 ALA B N 1
ATOM 1638 C CA . ALA B 1 40 ? 5.094 -3.666 -0.182 1 96.94 40 ALA B CA 1
ATOM 1639 C C . ALA B 1 40 ? 5.824 -4.137 -1.437 1 96.94 40 ALA B C 1
ATOM 1641 O O . ALA B 1 40 ? 6.996 -3.807 -1.642 1 96.94 40 ALA B O 1
ATOM 1642 N N . HIS B 1 41 ? 5.145 -4.902 -2.227 1 93.69 41 HIS B N 1
ATOM 1643 C CA . HIS B 1 41 ? 5.613 -5.383 -3.521 1 93.69 41 HIS B CA 1
ATOM 1644 C C . HIS B 1 41 ? 4.488 -5.383 -4.551 1 93.69 41 HIS B C 1
ATOM 1646 O O . HIS B 1 41 ? 3.344 -5.707 -4.223 1 93.69 41 HIS B O 1
ATOM 1652 N N . PRO B 1 42 ? 4.863 -5 -5.758 1 94.25 42 PRO B N 1
ATOM 1653 C CA . PRO B 1 42 ? 3.824 -5.105 -6.789 1 94.25 42 PRO B CA 1
ATOM 1654 C C . PRO B 1 42 ? 3.449 -6.555 -7.098 1 94.25 42 PRO B C 1
ATOM 1656 O O . PRO B 1 42 ? 4.328 -7.414 -7.203 1 94.25 42 PRO B O 1
ATOM 1659 N N . MET B 1 43 ? 2.17 -6.773 -7.207 1 94.25 43 MET B N 1
ATOM 1660 C CA . MET B 1 43 ? 1.611 -8.07 -7.578 1 94.25 43 MET B CA 1
ATOM 1661 C C . MET B 1 43 ? 0.663 -7.938 -8.766 1 94.25 43 MET B C 1
ATOM 1663 O O . MET B 1 43 ? -0.108 -6.98 -8.844 1 94.25 43 MET B O 1
ATOM 1667 N N . THR B 1 44 ? 0.74 -8.938 -9.664 1 91.94 44 THR B N 1
ATOM 1668 C CA . THR B 1 44 ? -0.154 -8.922 -10.82 1 91.94 44 THR B CA 1
ATOM 1669 C C . THR B 1 44 ? -1.591 -9.211 -10.391 1 91.94 44 THR B C 1
ATOM 1671 O O . THR B 1 44 ? -1.859 -10.219 -9.742 1 91.94 44 THR B O 1
ATOM 1674 N N . THR B 1 45 ? -2.482 -8.312 -10.742 1 90.38 45 THR B N 1
ATOM 1675 C CA . THR B 1 45 ? -3.9 -8.5 -10.461 1 90.38 45 THR B CA 1
ATOM 1676 C C . THR B 1 45 ? -4.5 -9.555 -11.383 1 90.38 45 THR B C 1
ATOM 1678 O O . THR B 1 45 ? -4.289 -9.508 -12.602 1 90.38 45 THR B O 1
ATOM 1681 N N . GLN B 1 46 ? -5.195 -10.453 -10.789 1 86.69 46 GLN B N 1
ATOM 1682 C CA . GLN B 1 46 ? -5.922 -11.422 -11.602 1 86.69 46 GLN B CA 1
ATOM 1683 C C . GLN B 1 46 ? -7.254 -10.859 -12.078 1 86.69 46 GLN B C 1
ATOM 1685 O O . GLN B 1 46 ? -8.031 -10.328 -11.281 1 86.69 46 GLN B O 1
ATOM 1690 N N . GLN B 1 47 ? -7.457 -10.867 -13.344 1 74.62 47 GLN B N 1
ATOM 1691 C CA . GLN B 1 47 ? -8.664 -10.297 -13.93 1 74.62 47 GLN B CA 1
ATOM 1692 C C . GLN B 1 47 ? -9.805 -11.305 -13.938 1 74.62 47 GLN B C 1
ATOM 1694 O O . GLN B 1 47 ? -10.305 -11.688 -15 1 74.62 47 GLN B O 1
ATOM 1699 N N . THR B 1 48 ? -9.984 -11.914 -12.82 1 71.38 48 THR B N 1
ATOM 1700 C CA . THR B 1 48 ? -11.109 -12.812 -12.641 1 71.38 48 THR B CA 1
ATOM 1701 C C . THR B 1 48 ? -12.188 -12.172 -11.766 1 71.38 48 THR B C 1
ATOM 1703 O O . THR B 1 48 ? -11.977 -11.086 -11.219 1 71.38 48 THR B O 1
ATOM 1706 N N . GLU B 1 49 ? -13.297 -12.75 -11.766 1 69.56 49 GLU B N 1
ATOM 1707 C CA . GLU B 1 49 ? -14.391 -12.242 -10.938 1 69.56 49 GLU B CA 1
ATOM 1708 C C . GLU B 1 49 ? -13.992 -12.219 -9.461 1 69.56 49 GLU B C 1
ATOM 1710 O O . GLU B 1 49 ? -13.539 -13.227 -8.914 1 69.56 49 GLU B O 1
ATOM 1715 N N . PHE B 1 50 ? -13.953 -11.039 -8.992 1 73.5 50 PHE B N 1
ATOM 1716 C CA . PHE B 1 50 ? -13.656 -10.867 -7.578 1 73.5 50 PHE B CA 1
ATOM 1717 C C . PHE B 1 50 ? -14.836 -11.312 -6.723 1 73.5 50 PHE B C 1
ATOM 1719 O O . PHE B 1 50 ? -15.93 -10.758 -6.816 1 73.5 50 PHE B O 1
ATOM 1726 N N . ASP B 1 51 ? -14.695 -12.375 -5.953 1 77.81 51 ASP B N 1
ATOM 1727 C CA . ASP B 1 51 ? -15.742 -12.914 -5.09 1 77.81 51 ASP B CA 1
ATOM 1728 C C . ASP B 1 51 ? -15.422 -12.648 -3.617 1 77.81 51 ASP B C 1
ATOM 1730 O O . ASP B 1 51 ? -16.016 -13.273 -2.73 1 77.81 51 ASP B O 1
ATOM 1734 N N . GLY B 1 52 ? -14.484 -11.789 -3.311 1 81.12 52 GLY B N 1
ATOM 1735 C CA . GLY B 1 52 ? -14.062 -11.516 -1.948 1 81.12 52 GLY B CA 1
ATOM 1736 C C . GLY B 1 52 ? -12.633 -11.938 -1.67 1 81.12 52 GLY B C 1
ATOM 1737 O O . GLY B 1 52 ? -12.047 -11.547 -0.662 1 81.12 52 GLY B O 1
ATOM 1738 N N . ASP B 1 53 ? -12.219 -12.742 -2.594 1 88.38 53 ASP B N 1
ATOM 1739 C CA . ASP B 1 53 ? -10.836 -13.195 -2.48 1 88.38 53 ASP B CA 1
ATOM 1740 C C . ASP B 1 53 ? -9.969 -12.594 -3.586 1 88.38 53 ASP B C 1
ATOM 1742 O O . ASP B 1 53 ? -10.406 -12.477 -4.73 1 88.38 53 ASP B O 1
ATOM 1746 N N . LEU B 1 54 ? -8.898 -12.188 -3.154 1 94.06 54 LEU B N 1
ATOM 1747 C CA . LEU B 1 54 ? -7.875 -11.828 -4.133 1 94.06 54 LEU B CA 1
ATOM 1748 C C . LEU B 1 54 ? -6.859 -12.953 -4.297 1 94.06 54 LEU B C 1
ATOM 1750 O O . LEU B 1 54 ? -6.414 -13.539 -3.309 1 94.06 54 LEU B O 1
ATOM 1754 N N . TRP B 1 55 ? -6.559 -13.258 -5.562 1 95.25 55 TRP B N 1
ATOM 1755 C CA . TRP B 1 55 ? -5.578 -14.297 -5.859 1 95.25 55 TRP B CA 1
ATOM 1756 C C . TRP B 1 55 ? -4.336 -13.711 -6.516 1 95.25 55 TRP B C 1
ATOM 1758 O O . TRP B 1 55 ? -4.438 -12.828 -7.375 1 95.25 55 TRP B O 1
ATOM 1768 N N . PHE B 1 56 ? -3.176 -14.219 -6.105 1 96.31 56 PHE B N 1
ATOM 1769 C CA . PHE B 1 56 ? -1.898 -13.82 -6.688 1 96.31 56 PHE B CA 1
ATOM 1770 C C . PHE B 1 56 ? -1.001 -15.031 -6.898 1 96.31 56 PHE B C 1
ATOM 1772 O O . PHE B 1 56 ? -1.159 -16.062 -6.223 1 96.31 56 PHE B O 1
ATOM 1779 N N . LEU B 1 57 ? -0.107 -14.953 -7.891 1 95.69 57 LEU B N 1
ATOM 1780 C CA . LEU B 1 57 ? 1.007 -15.883 -8.031 1 95.69 57 LEU B CA 1
ATOM 1781 C C . LEU B 1 57 ? 2.305 -15.258 -7.531 1 95.69 57 LEU B C 1
ATOM 1783 O O . LEU B 1 57 ? 2.666 -14.148 -7.945 1 95.69 57 LEU B O 1
ATOM 1787 N N . ALA B 1 58 ? 2.922 -15.875 -6.586 1 95.81 58 ALA B N 1
ATOM 1788 C CA . ALA B 1 58 ? 4.18 -15.422 -6 1 95.81 58 ALA B CA 1
ATOM 1789 C C . ALA B 1 58 ? 5.266 -16.484 -6.141 1 95.81 58 ALA B C 1
ATOM 1791 O O . ALA B 1 58 ? 5 -17.594 -6.613 1 95.81 58 ALA B O 1
ATOM 1792 N N . ASP B 1 59 ? 6.5 -16.109 -5.926 1 94 59 ASP B N 1
ATOM 1793 C CA . ASP B 1 59 ? 7.633 -17.031 -5.891 1 94 59 ASP B CA 1
ATOM 1794 C C . ASP B 1 59 ? 7.922 -17.484 -4.465 1 94 59 ASP B C 1
ATOM 1796 O O . ASP B 1 59 ? 8.148 -16.672 -3.574 1 94 59 ASP B O 1
ATOM 1800 N N . LYS B 1 60 ? 7.922 -18.812 -4.242 1 96.62 60 LYS B N 1
ATOM 1801 C CA . LYS B 1 60 ? 8.078 -19.422 -2.924 1 96.62 60 LYS B CA 1
ATOM 1802 C C . LYS B 1 60 ? 9.352 -18.938 -2.24 1 96.62 60 LYS B C 1
ATOM 1804 O O . LYS B 1 60 ? 9.422 -18.891 -1.01 1 96.62 60 LYS B O 1
ATOM 1809 N N . SER B 1 61 ? 10.289 -18.531 -2.98 1 93.25 61 SER B N 1
ATOM 1810 C CA . SER B 1 61 ? 11.602 -18.234 -2.436 1 93.25 61 SER B CA 1
ATOM 1811 C C . SER B 1 61 ? 11.695 -16.781 -1.966 1 93.25 61 SER B C 1
ATOM 1813 O O . SER B 1 61 ? 12.695 -16.375 -1.374 1 93.25 61 SER B O 1
ATOM 1815 N N . THR B 1 62 ? 10.688 -16.016 -2.174 1 91.69 62 THR B N 1
ATOM 1816 C CA . THR B 1 62 ? 10.758 -14.586 -1.885 1 91.69 62 THR B CA 1
ATOM 1817 C C . THR B 1 62 ? 10.484 -14.32 -0.406 1 91.69 62 THR B C 1
ATOM 1819 O O . THR B 1 62 ? 9.805 -15.102 0.256 1 91.69 62 THR B O 1
ATOM 1822 N N . GLU B 1 63 ? 11.039 -13.219 0.077 1 91.5 63 GLU B N 1
ATOM 1823 C CA . GLU B 1 63 ? 10.789 -12.758 1.439 1 91.5 63 GLU B CA 1
ATOM 1824 C C . GLU B 1 63 ? 9.297 -12.531 1.679 1 91.5 63 GLU B C 1
ATOM 1826 O O . GLU B 1 63 ? 8.789 -12.789 2.773 1 91.5 63 GLU B O 1
ATOM 1831 N N . GLN B 1 64 ? 8.555 -12.07 0.659 1 94.31 64 GLN B N 1
ATOM 1832 C CA . GLN B 1 64 ? 7.129 -11.789 0.78 1 94.31 64 GLN B CA 1
ATOM 1833 C C . GLN B 1 64 ? 6.352 -13.039 1.175 1 94.31 64 GLN B C 1
ATOM 1835 O O . GLN B 1 64 ? 5.492 -12.992 2.059 1 94.31 64 GLN B O 1
ATOM 1840 N N . VAL B 1 65 ? 6.695 -14.086 0.543 1 97 65 VAL B N 1
ATOM 1841 C CA . VAL B 1 65 ? 6 -15.336 0.824 1 97 65 VAL B CA 1
ATOM 1842 C C . VAL B 1 65 ? 6.348 -15.812 2.232 1 97 65 VAL B C 1
ATOM 1844 O O . VAL B 1 65 ? 5.473 -16.281 2.969 1 97 65 VAL B O 1
ATOM 1847 N N . GLN B 1 66 ? 7.598 -15.719 2.633 1 97.06 66 GLN B N 1
ATOM 1848 C CA . GLN B 1 66 ? 7.996 -16.078 3.988 1 97.06 66 GLN B CA 1
ATOM 1849 C C . GLN B 1 66 ? 7.266 -15.227 5.023 1 97.06 66 GLN B C 1
ATOM 1851 O O . GLN B 1 66 ? 6.805 -15.742 6.043 1 97.06 66 GLN B O 1
ATOM 1856 N N . CYS B 1 67 ? 7.188 -13.953 4.766 1 97.62 67 CYS B N 1
ATOM 1857 C CA . CYS B 1 67 ? 6.492 -13.039 5.668 1 97.62 67 CYS B CA 1
ATOM 1858 C C . CYS B 1 67 ? 5.027 -13.438 5.824 1 97.62 67 CYS B C 1
ATOM 1860 O O . CYS B 1 67 ? 4.512 -13.5 6.941 1 97.62 67 CYS B O 1
ATOM 1862 N N . MET B 1 68 ? 4.383 -13.734 4.699 1 98.38 68 MET B N 1
ATOM 1863 C CA . MET B 1 68 ? 2.963 -14.078 4.734 1 98.38 68 MET B CA 1
ATOM 1864 C C . MET B 1 68 ? 2.74 -15.398 5.469 1 98.38 68 MET B C 1
ATOM 1866 O O . MET B 1 68 ? 1.711 -15.586 6.121 1 98.38 68 MET B O 1
ATOM 1870 N N . ARG B 1 69 ? 3.699 -16.297 5.387 1 97.94 69 ARG B N 1
ATOM 1871 C CA . ARG B 1 69 ? 3.6 -17.562 6.09 1 97.94 69 ARG B CA 1
ATOM 1872 C C . ARG B 1 69 ? 3.559 -17.359 7.602 1 97.94 69 ARG B C 1
ATOM 1874 O O . ARG B 1 69 ? 2.756 -17.984 8.297 1 97.94 69 ARG B O 1
ATOM 1881 N N . GLU B 1 70 ? 4.375 -16.469 8.094 1 97.69 70 GLU B N 1
ATOM 1882 C CA . GLU B 1 70 ? 4.535 -16.25 9.531 1 97.69 70 GLU B CA 1
ATOM 1883 C C . GLU B 1 70 ? 3.539 -15.219 10.047 1 97.69 70 GLU B C 1
ATOM 1885 O O . GLU B 1 70 ? 3.121 -15.273 11.203 1 97.69 70 GLU B O 1
ATOM 1890 N N . ARG B 1 71 ? 3.217 -14.25 9.25 1 98 71 ARG B N 1
ATOM 1891 C CA . ARG B 1 71 ? 2.326 -13.141 9.578 1 98 71 ARG B CA 1
ATOM 1892 C C . ARG B 1 71 ? 1.333 -12.891 8.445 1 98 71 ARG B C 1
ATOM 1894 O O . ARG B 1 71 ? 1.564 -12.039 7.586 1 98 71 ARG B O 1
ATOM 1901 N N . PRO B 1 72 ? 0.218 -13.594 8.461 1 98.44 72 PRO B N 1
ATOM 1902 C CA . PRO B 1 72 ? -0.647 -13.664 7.281 1 98.44 72 PRO B CA 1
ATOM 1903 C C . PRO B 1 72 ? -1.501 -12.414 7.102 1 98.44 72 PRO B C 1
ATOM 1905 O O . PRO B 1 72 ? -2.186 -12.266 6.086 1 98.44 72 PRO B O 1
ATOM 1908 N N . GLU B 1 73 ? -1.55 -11.492 8.102 1 98.19 73 GLU B N 1
ATOM 1909 C CA . GLU B 1 73 ? -2.258 -10.234 7.895 1 98.19 73 GLU B CA 1
ATOM 1910 C C . GLU B 1 73 ? -1.559 -9.367 6.848 1 98.19 73 GLU B C 1
ATOM 1912 O O . GLU B 1 73 ? -0.37 -9.07 6.977 1 98.19 73 GLU B O 1
ATOM 1917 N N . VAL B 1 74 ? -2.275 -9.016 5.777 1 98.69 74 VAL B N 1
ATOM 1918 C CA . VAL B 1 74 ? -1.69 -8.234 4.695 1 98.69 74 VAL B CA 1
ATOM 1919 C C . VAL B 1 74 ? -2.637 -7.098 4.309 1 98.69 74 VAL B C 1
ATOM 1921 O O . VAL B 1 74 ? -3.781 -7.051 4.766 1 98.69 74 VAL B O 1
ATOM 1924 N N . ASN B 1 75 ? -2.162 -6.188 3.576 1 98.31 75 ASN B N 1
ATOM 1925 C CA . ASN B 1 75 ? -2.943 -5.203 2.838 1 98.31 75 ASN B CA 1
ATOM 1926 C C . ASN B 1 75 ? -2.664 -5.273 1.339 1 98.31 75 ASN B C 1
ATOM 1928 O O . ASN B 1 75 ? -1.52 -5.469 0.925 1 98.31 75 ASN B O 1
ATOM 1932 N N . VAL B 1 76 ? -3.695 -5.152 0.585 1 97.38 76 VAL B N 1
ATOM 1933 C CA . VAL B 1 76 ? -3.592 -4.988 -0.861 1 97.38 76 VAL B CA 1
ATOM 1934 C C . VAL B 1 76 ? -4.156 -3.631 -1.271 1 97.38 76 VAL B C 1
ATOM 1936 O O . VAL B 1 76 ? -5.344 -3.357 -1.065 1 97.38 76 VAL B O 1
ATOM 1939 N N . SER B 1 77 ? -3.301 -2.809 -1.869 1 97.75 77 SER B N 1
ATOM 1940 C CA . SER B 1 77 ? -3.76 -1.489 -2.289 1 97.75 77 SER B CA 1
ATOM 1941 C C . SER B 1 77 ? -3.668 -1.328 -3.803 1 97.75 77 SER B C 1
ATOM 1943 O O . SER B 1 77 ? -2.729 -1.823 -4.43 1 97.75 77 SER B O 1
ATOM 1945 N N . TYR B 1 78 ? -4.68 -0.705 -4.371 1 95.62 78 TYR B N 1
ATOM 1946 C CA . TYR B 1 78 ? -4.73 -0.325 -5.781 1 95.62 78 TYR B CA 1
ATOM 1947 C C . TYR B 1 78 ? -4.727 1.191 -5.938 1 95.62 78 TYR B C 1
ATOM 1949 O O . TYR B 1 78 ? -5.379 1.901 -5.168 1 95.62 78 TYR B O 1
ATOM 1957 N N . SER B 1 79 ? -3.889 1.642 -6.871 1 95.44 79 SER B N 1
ATOM 1958 C CA . SER B 1 79 ? -3.838 3.057 -7.227 1 95.44 79 SER B CA 1
ATOM 1959 C C . SER B 1 79 ? -3.994 3.256 -8.734 1 95.44 79 SER B C 1
ATOM 1961 O O . SER B 1 79 ? -3.23 2.695 -9.516 1 95.44 79 SER B O 1
ATOM 1963 N N . ASP B 1 80 ? -5.012 3.979 -9.086 1 91.56 80 ASP B N 1
ATOM 1964 C CA . ASP B 1 80 ? -5.207 4.418 -10.461 1 91.56 80 ASP B CA 1
ATOM 1965 C C . ASP B 1 80 ? -5.273 5.941 -10.555 1 91.56 80 ASP B C 1
ATOM 1967 O O . ASP B 1 80 ? -6.363 6.52 -10.602 1 91.56 80 ASP B O 1
ATOM 1971 N N . PRO B 1 81 ? -4.062 6.594 -10.625 1 90.12 81 PRO B N 1
ATOM 1972 C CA . PRO B 1 81 ? -4.043 8.055 -10.664 1 90.12 81 PRO B CA 1
ATOM 1973 C C . PRO B 1 81 ? -4.801 8.625 -11.859 1 90.12 81 PRO B C 1
ATOM 1975 O O . PRO B 1 81 ? -5.383 9.703 -11.773 1 90.12 81 PRO B O 1
ATOM 1978 N N . GLY B 1 82 ? -4.766 7.934 -13.008 1 87.25 82 GLY B N 1
ATOM 1979 C CA . GLY B 1 82 ? -5.488 8.398 -14.18 1 87.25 82 GLY B CA 1
ATOM 1980 C C . GLY B 1 82 ? -6.98 8.562 -13.938 1 87.25 82 GLY B C 1
ATOM 1981 O O . GLY B 1 82 ? -7.594 9.508 -14.422 1 87.25 82 GLY B O 1
ATOM 1982 N N . LYS B 1 83 ? -7.594 7.699 -13.148 1 85.81 83 LYS B N 1
ATOM 1983 C CA . LYS B 1 83 ? -9.023 7.734 -12.844 1 85.81 83 LYS B CA 1
ATOM 1984 C C . LYS B 1 83 ? -9.273 8.297 -11.445 1 85.81 83 LYS B C 1
ATOM 1986 O O . LYS B 1 83 ? -10.422 8.438 -11.023 1 85.81 83 LYS B O 1
ATOM 1991 N N . ASN B 1 84 ? -8.188 8.617 -10.742 1 88.06 84 ASN B N 1
ATOM 1992 C CA . ASN B 1 84 ? -8.258 9.086 -9.359 1 88.06 84 ASN B CA 1
ATOM 1993 C C . ASN B 1 84 ? -9.023 8.102 -8.477 1 88.06 84 ASN B C 1
ATOM 1995 O O . ASN B 1 84 ? -9.922 8.5 -7.738 1 88.06 84 ASN B O 1
ATOM 1999 N N . ASN B 1 85 ? -8.75 6.855 -8.648 1 89.56 85 ASN B N 1
ATOM 2000 C CA . ASN B 1 85 ? -9.336 5.754 -7.898 1 89.56 85 ASN B CA 1
ATOM 2001 C C . ASN B 1 85 ? -8.297 5.043 -7.039 1 89.56 85 ASN B C 1
ATOM 2003 O O . ASN B 1 85 ? -7.215 4.699 -7.527 1 89.56 85 ASN B O 1
ATOM 2007 N N . TYR B 1 86 ? -8.594 4.93 -5.711 1 92.44 86 TYR B N 1
ATOM 2008 C CA . TYR B 1 86 ? -7.707 4.277 -4.758 1 92.44 86 TYR B CA 1
ATOM 2009 C C . TYR B 1 86 ? -8.469 3.27 -3.904 1 92.44 86 TYR B C 1
ATOM 2011 O O . TYR B 1 86 ? -9.594 3.535 -3.479 1 92.44 86 TYR B O 1
ATOM 2019 N N . VAL B 1 87 ? -7.91 2.057 -3.744 1 92.69 87 VAL B N 1
ATOM 2020 C CA . VAL B 1 87 ? -8.555 0.988 -2.988 1 92.69 87 VAL B CA 1
ATOM 2021 C C . VAL B 1 87 ? -7.578 0.432 -1.95 1 92.69 87 VAL B C 1
ATOM 2023 O O . VAL B 1 87 ? -6.398 0.228 -2.244 1 92.69 87 VAL B O 1
ATOM 2026 N N . SER B 1 88 ? -8.062 0.249 -0.747 1 93.81 88 SER B N 1
ATOM 2027 C CA . SER B 1 88 ? -7.348 -0.444 0.323 1 93.81 88 SER B CA 1
ATOM 2028 C C . SER B 1 88 ? -8.117 -1.673 0.793 1 93.81 88 SER B C 1
ATOM 2030 O O . SER B 1 88 ? -9.25 -1.559 1.264 1 93.81 88 SER B O 1
ATOM 2032 N N . VAL B 1 89 ? -7.496 -2.857 0.659 1 93.06 89 VAL B N 1
ATOM 2033 C CA . VAL B 1 89 ? -8.109 -4.102 1.109 1 93.06 89 VAL B CA 1
ATOM 2034 C C . VAL B 1 89 ? -7.277 -4.715 2.232 1 93.06 89 VAL B C 1
ATOM 2036 O O . VAL B 1 89 ? -6.094 -5.012 2.043 1 93.06 89 VAL B O 1
ATOM 2039 N N . SER B 1 90 ? -7.863 -4.789 3.379 1 94.69 90 SER B N 1
ATOM 2040 C CA . SER B 1 90 ? -7.266 -5.559 4.465 1 94.69 90 SER B CA 1
ATOM 2041 C C . SER B 1 90 ? -7.688 -7.023 4.406 1 94.69 90 SER B C 1
ATOM 2043 O O . SER B 1 90 ? -8.859 -7.324 4.148 1 94.69 90 SER B O 1
ATOM 2045 N N . GLY B 1 91 ? -6.719 -7.895 4.582 1 94.88 91 GLY B N 1
ATOM 2046 C CA . GLY B 1 91 ? -7.074 -9.305 4.48 1 94.88 91 GLY B CA 1
ATOM 2047 C C . GLY B 1 91 ? -6.035 -10.227 5.082 1 94.88 91 GLY B C 1
ATOM 2048 O O . GLY B 1 91 ? -5 -9.766 5.57 1 94.88 91 GLY B O 1
ATOM 2049 N N . THR B 1 92 ? -6.395 -11.5 5.09 1 97.12 92 THR B N 1
ATOM 2050 C CA . THR B 1 92 ? -5.52 -12.57 5.543 1 97.12 92 THR B CA 1
ATOM 2051 C C . THR B 1 92 ? -5.035 -13.406 4.359 1 97.12 92 THR B C 1
ATOM 2053 O O . THR B 1 92 ? -5.84 -13.906 3.574 1 97.12 92 THR B O 1
ATOM 2056 N N . ALA B 1 93 ? -3.709 -13.508 4.25 1 98.31 93 ALA B N 1
ATOM 2057 C CA . ALA B 1 93 ? -3.117 -14.289 3.17 1 98.31 93 ALA B CA 1
ATOM 2058 C C . ALA B 1 93 ? -3.055 -15.773 3.531 1 98.31 93 ALA B C 1
ATOM 2060 O O . ALA B 1 93 ? -2.742 -16.125 4.672 1 98.31 93 ALA B O 1
ATOM 2061 N N . GLU B 1 94 ? -3.406 -16.562 2.588 1 98.12 94 GLU B N 1
ATOM 2062 C CA . GLU B 1 94 ? -3.24 -18 2.656 1 98.12 94 GLU B CA 1
ATOM 2063 C C . GLU B 1 94 ? -2.373 -18.516 1.509 1 98.12 94 GLU B C 1
ATOM 2065 O O . GLU B 1 94 ? -2.594 -18.156 0.35 1 98.12 94 GLU B O 1
ATOM 2070 N N . LEU B 1 95 ? -1.338 -19.281 1.872 1 98.44 95 LEU B N 1
ATOM 2071 C CA . LEU B 1 95 ? -0.521 -19.938 0.865 1 98.44 95 LEU B CA 1
ATOM 2072 C C . LEU B 1 95 ? -1.14 -21.281 0.465 1 98.44 95 LEU B C 1
ATOM 2074 O O . LEU B 1 95 ? -1.19 -22.203 1.271 1 98.44 95 LEU B O 1
ATOM 2078 N N . VAL B 1 96 ? -1.608 -21.328 -0.812 1 97.56 96 VAL B N 1
ATOM 2079 C CA . VAL B 1 96 ? -2.488 -22.406 -1.241 1 97.56 96 VAL B CA 1
ATOM 2080 C C . VAL B 1 96 ? -1.77 -23.281 -2.268 1 97.56 96 VAL B C 1
ATOM 2082 O O . VAL B 1 96 ? -1.05 -22.781 -3.129 1 97.56 96 VAL B O 1
ATOM 2085 N N . GLU B 1 97 ? -1.893 -24.547 -2.109 1 97 97 GLU B N 1
ATOM 2086 C CA . GLU B 1 97 ? -1.537 -25.516 -3.15 1 97 97 GLU B CA 1
ATOM 2087 C C . GLU B 1 97 ? -2.781 -26.062 -3.842 1 97 97 GLU B C 1
ATOM 2089 O O . GLU B 1 97 ? -3.521 -26.859 -3.258 1 97 97 GLU B O 1
ATOM 2094 N N . ASP B 1 98 ? -3.121 -25.609 -5.008 1 96.69 98 ASP B N 1
ATOM 2095 C CA . ASP B 1 98 ? -4.316 -25.969 -5.77 1 96.69 98 ASP B CA 1
ATOM 2096 C C . ASP B 1 98 ? -4.047 -25.906 -7.273 1 96.69 98 ASP B C 1
ATOM 2098 O O . ASP B 1 98 ? -4.113 -24.828 -7.879 1 96.69 98 ASP B O 1
ATOM 2102 N N . ARG B 1 99 ? -3.785 -27.062 -7.863 1 97 99 ARG B N 1
ATOM 2103 C CA . ARG B 1 99 ? -3.428 -27.141 -9.273 1 97 99 ARG B CA 1
ATOM 2104 C C . ARG B 1 99 ? -4.559 -26.625 -10.156 1 97 99 ARG B C 1
ATOM 2106 O O . ARG B 1 99 ? -4.316 -25.922 -11.141 1 97 99 ARG B O 1
ATOM 2113 N N . ALA B 1 100 ? -5.785 -27 -9.852 1 96.88 100 ALA B N 1
ATOM 2114 C CA . ALA B 1 100 ? -6.93 -26.547 -10.633 1 96.88 100 ALA B CA 1
ATOM 2115 C C . ALA B 1 100 ? -7.027 -25.031 -10.641 1 96.88 100 ALA B C 1
ATOM 2117 O O . ALA B 1 100 ? -7.25 -24.422 -11.688 1 96.88 100 ALA B O 1
ATOM 2118 N N . LYS B 1 101 ? -6.867 -24.438 -9.445 1 95.12 101 LYS B N 1
ATOM 2119 C CA . LYS B 1 101 ? -6.914 -22.969 -9.352 1 95.12 101 LYS B CA 1
ATOM 2120 C C . LYS B 1 101 ? -5.742 -22.344 -10.086 1 95.12 101 LYS B C 1
ATOM 2122 O O . LYS B 1 101 ? -5.898 -21.297 -10.734 1 95.12 101 LYS B O 1
ATOM 2127 N N . LEU B 1 102 ? -4.574 -22.891 -9.961 1 96.31 102 LEU B N 1
ATOM 2128 C CA . LEU B 1 102 ? -3.416 -22.391 -10.695 1 96.31 102 LEU B CA 1
ATOM 2129 C C . LEU B 1 102 ? -3.684 -22.375 -12.195 1 96.31 102 LEU B C 1
ATOM 2131 O O . LEU B 1 102 ? -3.371 -21.391 -12.883 1 96.31 102 LEU B O 1
ATOM 2135 N N . GLU B 1 103 ? -4.246 -23.453 -12.734 1 95.81 103 GLU B N 1
ATOM 2136 C CA . GLU B 1 103 ? -4.555 -23.547 -14.164 1 95.81 103 GLU B CA 1
ATOM 2137 C C . GLU B 1 103 ? -5.555 -22.469 -14.578 1 95.81 103 GLU B C 1
ATOM 2139 O O . GLU B 1 103 ? -5.461 -21.938 -15.68 1 95.81 103 GLU B O 1
ATOM 2144 N N . GLU B 1 104 ? -6.48 -22.234 -13.695 1 93.81 104 GLU B N 1
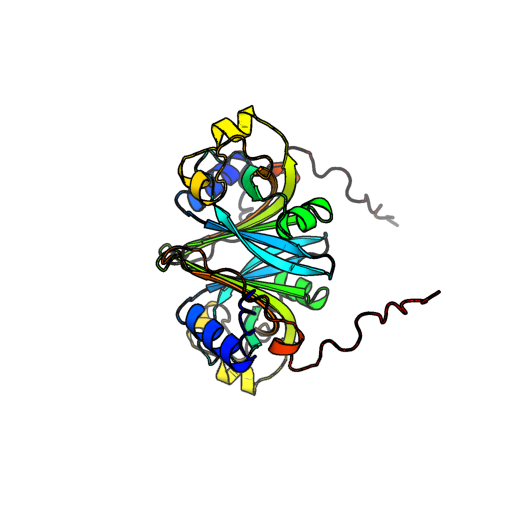ATOM 2145 C CA . GLU B 1 104 ? -7.469 -21.188 -13.953 1 93.81 104 GLU B CA 1
ATOM 2146 C C . GLU B 1 104 ? -6.809 -19.812 -14.094 1 93.81 104 GLU B C 1
ATOM 2148 O O . GLU B 1 104 ? -7.219 -19 -14.922 1 93.81 104 GLU B O 1
ATOM 2153 N N . LEU B 1 105 ? -5.762 -19.531 -13.289 1 93.75 105 LEU B N 1
ATOM 2154 C CA . LEU B 1 105 ? -5.18 -18.203 -13.18 1 93.75 105 LEU B CA 1
ATOM 2155 C C . LEU B 1 105 ? -3.959 -18.062 -14.078 1 93.75 105 LEU B C 1
ATOM 2157 O O . LEU B 1 105 ? -3.498 -16.953 -14.344 1 93.75 105 LEU B O 1
ATOM 2161 N N . TRP B 1 106 ? -3.475 -19.078 -14.656 1 94 106 TRP B N 1
ATOM 2162 C CA . TRP B 1 106 ? -2.219 -19.094 -15.406 1 94 106 TRP B CA 1
ATOM 2163 C C . TRP B 1 106 ? -2.381 -18.406 -16.766 1 94 106 TRP B C 1
ATOM 2165 O O . TRP B 1 106 ? -3.432 -18.531 -17.391 1 94 106 TRP B O 1
ATOM 2175 N N . SER B 1 107 ? -1.425 -17.641 -17.109 1 90.38 107 SER B N 1
ATOM 2176 C CA . SER B 1 107 ? -1.276 -17.141 -18.469 1 90.38 107 SER B CA 1
ATOM 2177 C C . SER B 1 107 ? 0.186 -17.141 -18.906 1 90.38 107 SER B C 1
ATOM 2179 O O . SER B 1 107 ? 1.085 -17.281 -18.078 1 90.38 107 SER B O 1
ATOM 2181 N N . ASP B 1 108 ? 0.423 -16.984 -20.219 1 87.69 108 ASP B N 1
ATOM 2182 C CA . ASP B 1 108 ? 1.783 -17 -20.75 1 87.69 108 ASP B CA 1
ATOM 2183 C C . ASP B 1 108 ? 2.59 -15.812 -20.234 1 87.69 108 ASP B C 1
ATOM 2185 O O . ASP B 1 108 ? 3.82 -15.812 -20.297 1 87.69 108 ASP B O 1
ATOM 2189 N N . PHE B 1 109 ? 1.875 -14.883 -19.734 1 83.69 109 PHE B N 1
ATOM 2190 C CA . PHE B 1 109 ? 2.531 -13.734 -19.125 1 83.69 109 PHE B CA 1
ATOM 2191 C C . PHE B 1 109 ? 3.467 -14.188 -18 1 83.69 109 PHE B C 1
ATOM 2193 O O . PHE B 1 109 ? 4.547 -13.625 -17.828 1 83.69 109 PHE B O 1
ATOM 2200 N N . TYR B 1 110 ? 3.139 -15.266 -17.297 1 89.06 110 TYR B N 1
ATOM 2201 C CA . TYR B 1 110 ? 3.869 -15.695 -16.109 1 89.06 110 TYR B CA 1
ATOM 2202 C C . TYR B 1 110 ? 5.109 -16.484 -16.5 1 89.06 110 TYR B C 1
ATOM 2204 O O . TYR B 1 110 ? 5.984 -16.719 -15.664 1 89.06 110 TYR B O 1
ATOM 2212 N N . LYS B 1 111 ? 5.281 -16.859 -17.734 1 88.12 111 LYS B N 1
ATOM 2213 C CA . LYS B 1 111 ? 6.453 -17.609 -18.188 1 88.12 111 LYS B CA 1
ATOM 2214 C C . LYS B 1 111 ? 7.727 -16.781 -18.031 1 88.12 111 LYS B C 1
ATOM 2216 O O . LYS B 1 111 ? 8.82 -17.328 -17.891 1 88.12 111 LYS B O 1
ATOM 2221 N N . ALA B 1 112 ? 7.621 -15.5 -18.078 1 84.5 112 ALA B N 1
ATOM 2222 C CA . ALA B 1 112 ? 8.766 -14.609 -17.875 1 84.5 112 ALA B CA 1
ATOM 2223 C C . ALA B 1 112 ? 9.328 -14.758 -16.453 1 84.5 112 ALA B C 1
ATOM 2225 O O . ALA B 1 112 ? 10.531 -14.57 -16.234 1 84.5 112 ALA B O 1
ATOM 2226 N N . TYR B 1 113 ? 8.477 -15.141 -15.484 1 86.5 113 TYR B N 1
ATOM 2227 C CA . TYR B 1 113 ? 8.867 -15.234 -14.086 1 86.5 113 TYR B CA 1
ATOM 2228 C C . TYR B 1 113 ? 9.156 -16.688 -13.695 1 86.5 113 TYR B C 1
ATOM 2230 O O . TYR B 1 113 ? 9.922 -16.938 -12.766 1 86.5 113 TYR B O 1
ATOM 2238 N N . PHE B 1 114 ? 8.477 -17.484 -14.406 1 92.25 114 PHE B N 1
ATOM 2239 C CA . PHE B 1 114 ? 8.586 -18.906 -14.133 1 92.25 114 PHE B CA 1
ATOM 2240 C C . PHE B 1 114 ? 8.977 -19.672 -15.383 1 92.25 114 PHE B C 1
ATOM 2242 O O . PHE B 1 114 ? 8.117 -20.172 -16.109 1 92.25 114 PHE B O 1
ATOM 2249 N N . PRO B 1 115 ? 10.297 -19.844 -15.516 1 90.06 115 PRO B N 1
ATOM 2250 C CA . PRO B 1 115 ? 10.812 -20.391 -16.766 1 90.06 115 PRO B CA 1
ATOM 2251 C C . PRO B 1 115 ? 10.352 -21.828 -17.016 1 90.06 115 PRO B C 1
ATOM 2253 O O . PRO B 1 115 ? 10.266 -22.266 -18.172 1 90.06 115 PRO B O 1
ATOM 2256 N N . GLU B 1 116 ? 10.039 -22.562 -16.047 1 95.12 116 GLU B N 1
ATOM 2257 C CA . GLU B 1 116 ? 9.602 -23.938 -16.219 1 95.12 116 GLU B CA 1
ATOM 2258 C C . GLU B 1 116 ? 8.094 -24.016 -16.453 1 95.12 116 GLU B C 1
ATOM 2260 O O . GLU B 1 116 ? 7.52 -25.109 -16.484 1 95.12 116 GLU B O 1
ATOM 2265 N N . GLY B 1 117 ? 7.488 -22.891 -16.594 1 94.69 117 GLY B N 1
ATOM 2266 C CA . GLY B 1 117 ? 6.066 -22.844 -16.906 1 94.69 117 GLY B CA 1
ATOM 2267 C C . GLY B 1 117 ? 5.184 -23.141 -15.719 1 94.69 117 GLY B C 1
ATOM 2268 O O . GLY B 1 117 ? 5.566 -22.891 -14.578 1 94.69 117 GLY B O 1
ATOM 2269 N N . ILE B 1 118 ? 3.926 -23.609 -16.031 1 96.38 118 ILE B N 1
ATOM 2270 C CA . ILE B 1 118 ? 2.904 -23.797 -15.016 1 96.38 118 ILE B CA 1
ATOM 2271 C C . ILE B 1 118 ? 3.355 -24.875 -14.031 1 96.38 118 ILE B C 1
ATOM 2273 O O . ILE B 1 118 ? 2.828 -24.984 -12.922 1 96.38 118 ILE B O 1
ATOM 2277 N N . ASP B 1 119 ? 4.398 -25.688 -14.352 1 96.94 119 ASP B N 1
ATOM 2278 C CA . ASP B 1 119 ? 4.883 -26.766 -13.484 1 96.94 119 ASP B CA 1
ATOM 2279 C C . ASP B 1 119 ? 6.078 -26.297 -12.656 1 96.94 119 ASP B C 1
ATOM 2281 O O . ASP B 1 119 ? 6.688 -27.094 -11.938 1 96.94 119 ASP B O 1
ATOM 2285 N N . ASP B 1 120 ? 6.461 -25.062 -12.742 1 96.62 120 ASP B N 1
ATOM 2286 C CA . ASP B 1 120 ? 7.566 -24.547 -11.945 1 96.62 120 ASP B CA 1
ATOM 2287 C C . ASP B 1 120 ? 7.316 -24.75 -10.453 1 96.62 120 ASP B C 1
ATOM 2289 O O . ASP B 1 120 ? 6.281 -24.344 -9.922 1 96.62 120 ASP B O 1
ATOM 2293 N N . PRO B 1 121 ? 8.234 -25.469 -9.758 1 96.5 121 PRO B N 1
ATOM 2294 C CA . PRO B 1 121 ? 8.008 -25.812 -8.359 1 96.5 121 PRO B CA 1
ATOM 2295 C C . PRO B 1 121 ? 8.031 -24.594 -7.438 1 96.5 121 PRO B C 1
ATOM 2297 O O . PRO B 1 121 ? 7.637 -24.688 -6.273 1 96.5 121 PRO B O 1
ATOM 2300 N N . ASN B 1 122 ? 8.422 -23.469 -7.914 1 96.31 122 ASN B N 1
ATOM 2301 C CA . ASN B 1 122 ? 8.555 -22.297 -7.078 1 96.31 122 ASN B CA 1
ATOM 2302 C C . ASN B 1 122 ? 7.293 -21.438 -7.105 1 96.31 122 ASN B C 1
ATOM 2304 O O . ASN B 1 122 ? 7.203 -20.422 -6.402 1 96.31 122 ASN B O 1
ATOM 2308 N N . ILE B 1 123 ? 6.324 -21.859 -7.902 1 96.88 123 ILE B N 1
ATOM 2309 C CA . ILE B 1 123 ? 5.078 -21.109 -7.945 1 96.88 123 ILE B CA 1
ATOM 2310 C C . ILE B 1 123 ? 4.336 -21.25 -6.621 1 96.88 123 ILE B C 1
ATOM 2312 O O . ILE B 1 123 ? 4.172 -22.375 -6.117 1 96.88 123 ILE B O 1
ATOM 2316 N N . GLN B 1 124 ? 3.961 -20.156 -6.035 1 98 124 GLN B N 1
ATOM 2317 C CA . GLN B 1 124 ? 3.098 -20.109 -4.859 1 98 124 GLN B CA 1
ATOM 2318 C C . GLN B 1 124 ? 1.805 -19.359 -5.152 1 98 124 GLN B C 1
ATOM 2320 O O . GLN B 1 124 ? 1.838 -18.188 -5.527 1 98 124 GLN B O 1
ATOM 2325 N N . LEU B 1 125 ? 0.679 -20.062 -5.039 1 97.5 125 LEU B N 1
ATOM 2326 C CA . LEU B 1 125 ? -0.604 -19.375 -5.047 1 97.5 125 LEU B CA 1
ATOM 2327 C C . LEU B 1 125 ? -0.858 -18.688 -3.711 1 97.5 125 LEU B C 1
ATOM 2329 O O . LEU B 1 125 ? -0.687 -19.297 -2.652 1 97.5 125 LEU B O 1
ATOM 2333 N N . VAL B 1 126 ? -1.193 -17.422 -3.775 1 97.94 126 VAL B N 1
ATOM 2334 C CA . VAL B 1 126 ? -1.554 -16.656 -2.588 1 97.94 126 VAL B CA 1
ATOM 2335 C C . VAL B 1 126 ? -3.018 -16.234 -2.672 1 97.94 126 VAL B C 1
ATOM 2337 O O . VAL B 1 126 ? -3.432 -15.594 -3.643 1 97.94 126 VAL B O 1
ATOM 2340 N N . LYS B 1 127 ? -3.775 -16.688 -1.745 1 96.94 127 LYS B N 1
ATOM 2341 C CA . LYS B 1 127 ? -5.152 -16.219 -1.584 1 96.94 127 LYS B CA 1
ATOM 2342 C C . LYS B 1 127 ? -5.266 -15.219 -0.445 1 96.94 127 LYS B C 1
ATOM 2344 O O . LYS B 1 127 ? -4.82 -15.484 0.673 1 96.94 127 LYS B O 1
ATOM 2349 N N . VAL B 1 128 ? -5.773 -14.039 -0.724 1 96.19 128 VAL B N 1
ATOM 2350 C CA . VAL B 1 128 ? -6.047 -13.062 0.323 1 96.19 128 VAL B CA 1
ATOM 2351 C C . VAL B 1 128 ? -7.551 -13 0.597 1 96.19 128 VAL B C 1
ATOM 2353 O O . VAL B 1 128 ? -8.328 -12.57 -0.258 1 96.19 128 VAL B O 1
ATOM 2356 N N . GLU B 1 129 ? -7.906 -13.469 1.733 1 92.75 129 GLU B N 1
ATOM 2357 C CA . GLU B 1 129 ? -9.281 -13.328 2.191 1 92.75 129 GLU B CA 1
ATOM 2358 C C . GLU B 1 129 ? -9.523 -11.938 2.785 1 92.75 129 GLU B C 1
ATOM 2360 O O . GLU B 1 129 ? -9.031 -11.633 3.873 1 92.75 129 GLU B O 1
ATOM 2365 N N . ALA B 1 130 ? -10.367 -11.195 2.096 1 90.56 130 ALA B N 1
ATOM 2366 C CA . ALA B 1 130 ? -10.602 -9.812 2.525 1 90.56 130 ALA B CA 1
ATOM 2367 C C . ALA B 1 130 ? -11.484 -9.773 3.771 1 90.56 130 ALA B C 1
ATOM 2369 O O . ALA B 1 130 ? -12.453 -10.523 3.879 1 90.56 130 ALA B O 1
ATOM 2370 N N . HIS B 1 131 ? -11.125 -8.898 4.738 1 87.44 131 HIS B N 1
ATOM 2371 C CA . HIS B 1 131 ? -12.016 -8.703 5.879 1 87.44 131 HIS B CA 1
ATOM 2372 C C . HIS B 1 131 ? -12.367 -7.234 6.066 1 87.44 131 HIS B C 1
ATOM 2374 O O . HIS B 1 131 ? -13.133 -6.879 6.961 1 87.44 131 HIS B O 1
ATOM 2380 N N . GLY B 1 132 ? -11.812 -6.383 5.227 1 85.75 132 GLY B N 1
ATOM 2381 C CA . GLY B 1 132 ? -12.148 -4.973 5.172 1 85.75 132 GLY B CA 1
ATOM 2382 C C . GLY B 1 132 ? -11.617 -4.281 3.926 1 85.75 132 GLY B C 1
ATOM 2383 O O . GLY B 1 132 ? -10.586 -4.684 3.379 1 85.75 132 GLY B O 1
ATOM 2384 N N . ALA B 1 133 ? -12.367 -3.271 3.494 1 88.25 133 ALA B N 1
ATOM 2385 C CA . ALA B 1 133 ? -11.922 -2.51 2.33 1 88.25 133 ALA B CA 1
ATOM 2386 C C . ALA B 1 133 ? -12.422 -1.067 2.396 1 88.25 133 ALA B C 1
ATOM 2388 O O . ALA B 1 133 ? -13.477 -0.792 2.971 1 88.25 133 ALA B O 1
ATOM 2389 N N . GLU B 1 134 ? -11.617 -0.215 1.9 1 87.5 134 GLU B N 1
ATOM 2390 C CA . GLU B 1 134 ? -11.961 1.188 1.689 1 87.5 134 GLU B CA 1
ATOM 2391 C C . GLU B 1 134 ? -11.539 1.657 0.302 1 87.5 134 GLU B C 1
ATOM 2393 O O . GLU B 1 134 ? -10.555 1.158 -0.255 1 87.5 134 GLU B O 1
ATOM 2398 N N . TYR B 1 135 ? -12.328 2.551 -0.256 1 88 135 TYR B N 1
ATOM 2399 C CA . TYR B 1 135 ? -11.961 3.094 -1.559 1 88 135 TYR B CA 1
ATOM 2400 C C . TYR B 1 135 ? -12.227 4.59 -1.623 1 88 135 TYR B C 1
ATOM 2402 O O . TYR B 1 135 ? -13.078 5.105 -0.891 1 88 135 TYR B O 1
ATOM 2410 N N . TRP B 1 136 ? -11.414 5.336 -2.406 1 86.81 136 TRP B N 1
ATOM 2411 C CA . TRP B 1 136 ? -11.508 6.766 -2.686 1 86.81 136 TRP B CA 1
ATOM 2412 C C . TRP B 1 136 ? -11.625 7.023 -4.184 1 86.81 136 TRP B C 1
ATOM 2414 O O . TRP B 1 136 ? -10.844 6.488 -4.977 1 86.81 136 TRP B O 1
ATOM 2424 N N . GLU B 1 137 ? -12.672 7.734 -4.562 1 81.25 137 GLU B N 1
ATOM 2425 C CA . GLU B 1 137 ? -12.875 8.117 -5.957 1 81.25 137 GLU B CA 1
ATOM 2426 C C . GLU B 1 137 ? -12.922 9.641 -6.105 1 81.25 137 GLU B C 1
ATOM 2428 O O . GLU B 1 137 ? -13.469 10.336 -5.25 1 81.25 137 GLU B O 1
ATOM 2433 N N . GLY B 1 138 ? -12.055 10.398 -7.062 1 69.69 138 GLY B N 1
ATOM 2434 C CA . GLY B 1 138 ? -11.875 11.82 -7.285 1 69.69 138 GLY B CA 1
ATOM 2435 C C . GLY B 1 138 ? -13.125 12.508 -7.801 1 69.69 138 GLY B C 1
ATOM 2436 O O . GLY B 1 138 ? -13.086 13.672 -8.203 1 69.69 138 GLY B O 1
ATOM 2437 N N . SER B 1 139 ? -14.156 11.945 -8.578 1 51.03 139 SER B N 1
ATOM 2438 C CA . SER B 1 139 ? -15.086 12.906 -9.164 1 51.03 139 SER B CA 1
ATOM 2439 C C . SER B 1 139 ? -15.578 13.906 -8.117 1 51.03 139 SER B C 1
ATOM 2441 O O . SER B 1 139 ? -16.516 14.656 -8.367 1 51.03 139 SER B O 1
ATOM 2443 N N . GLY B 1 140 ? -14.938 14.508 -7.113 1 46.03 140 GLY B N 1
ATOM 2444 C CA . GLY B 1 140 ? -15.242 15.461 -6.051 1 46.03 140 GLY B CA 1
ATOM 2445 C C . GLY B 1 140 ? -14.922 14.922 -4.668 1 46.03 140 GLY B C 1
ATOM 2446 O O . GLY B 1 140 ? -13.969 14.156 -4.496 1 46.03 140 GLY B O 1
ATOM 2447 N N . LYS B 1 141 ? -15.984 14.828 -3.807 1 43.62 141 LYS B N 1
ATOM 2448 C CA . LYS B 1 141 ? -15.812 14.422 -2.414 1 43.62 141 LYS B CA 1
ATOM 2449 C C . LYS B 1 141 ? -15.242 13.016 -2.318 1 43.62 141 LYS B C 1
ATOM 2451 O O . LYS B 1 141 ? -15.703 12.102 -3.006 1 43.62 141 LYS B O 1
ATOM 2456 N N . MET B 1 142 ? -13.953 12.93 -2.205 1 47.56 142 MET B N 1
ATOM 2457 C CA . MET B 1 142 ? -13.359 11.633 -1.918 1 47.56 142 MET B CA 1
ATOM 2458 C C . MET B 1 142 ? -14.352 10.734 -1.178 1 47.56 142 MET B C 1
ATOM 2460 O O . MET B 1 142 ? -14.789 11.062 -0.073 1 47.56 142 MET B O 1
ATOM 2464 N N . LYS B 1 143 ? -15.453 10.375 -1.716 1 48.97 143 LYS B N 1
ATOM 2465 C CA . LYS B 1 143 ? -16.391 9.461 -1.078 1 48.97 143 LYS B CA 1
ATOM 2466 C C . LYS B 1 143 ? -15.672 8.25 -0.489 1 48.97 143 LYS B C 1
ATOM 2468 O O . LYS B 1 143 ? -14.883 7.594 -1.175 1 48.97 143 LYS B O 1
ATOM 2473 N N . ALA B 1 144 ? -15.305 8.469 0.669 1 48.03 144 ALA B N 1
ATOM 2474 C CA . ALA B 1 144 ? -14.695 7.551 1.623 1 48.03 144 ALA B CA 1
ATOM 2475 C C . ALA B 1 144 ? -15.227 6.133 1.434 1 48.03 144 ALA B C 1
ATOM 2477 O O . ALA B 1 144 ? -16.25 5.926 0.778 1 48.03 144 ALA B O 1
ATOM 2478 N N . LEU B 1 145 ? -14.867 5.375 2.516 1 47.28 145 LEU B N 1
ATOM 2479 C CA . LEU B 1 145 ? -14.312 4.188 3.154 1 47.28 145 LEU B CA 1
ATOM 2480 C C . LEU B 1 145 ? -15.398 3.141 3.387 1 47.28 145 LEU B C 1
ATOM 2482 O O . LEU B 1 145 ? -16.375 3.395 4.102 1 47.28 145 LEU B O 1
ATOM 2486 N N . PHE B 1 146 ? -16.016 2.693 2.402 1 49.31 146 PHE B N 1
ATOM 2487 C CA . PHE B 1 146 ? -16.781 1.553 2.904 1 49.31 146 PHE B CA 1
ATOM 2488 C C . PHE B 1 146 ? -15.891 0.633 3.73 1 49.31 146 PHE B C 1
ATOM 2490 O O . PHE B 1 146 ? -14.805 0.256 3.291 1 49.31 146 PHE B O 1
ATOM 2497 N N . GLN B 1 147 ? -15.656 0.93 5.125 1 47.53 147 GLN B N 1
ATOM 2498 C CA . GLN B 1 147 ? -15.141 -0.15 5.961 1 47.53 147 GLN B CA 1
ATOM 2499 C C . GLN B 1 147 ? -15.945 -1.429 5.766 1 47.53 147 GLN B C 1
ATOM 2501 O O . GLN B 1 147 ? -17.172 -1.43 5.941 1 47.53 147 GLN B O 1
ATOM 2506 N N . MET B 1 148 ? -15.672 -2.197 4.832 1 47.12 148 MET B N 1
ATOM 2507 C CA . MET B 1 148 ? -16.359 -3.48 4.746 1 47.12 148 MET B CA 1
ATOM 2508 C C . MET B 1 148 ? -16.406 -4.172 6.105 1 47.12 148 MET B C 1
ATOM 2510 O O . MET B 1 148 ? -15.367 -4.32 6.758 1 47.12 148 MET B O 1
ATOM 2514 N N . ALA B 1 149 ? -17.328 -3.912 6.91 1 40.53 149 ALA B N 1
ATOM 2515 C CA . ALA B 1 149 ? -17.531 -4.723 8.109 1 40.53 149 ALA B CA 1
ATOM 2516 C C . ALA B 1 149 ? -17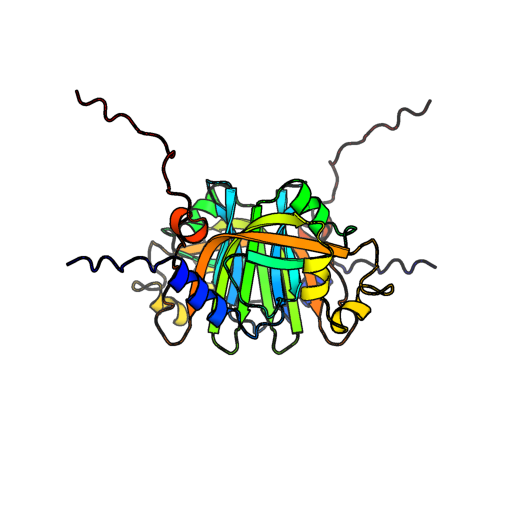.141 -6.176 7.859 1 40.53 149 ALA B C 1
ATOM 2518 O O . ALA B 1 149 ? -17.281 -6.688 6.746 1 40.53 149 ALA B O 1
ATOM 2519 N N . ARG B 1 150 ? -16.125 -6.656 8.672 1 43.19 150 ARG B N 1
ATOM 2520 C CA . ARG B 1 150 ? -15.789 -8.078 8.695 1 43.19 150 ARG B CA 1
ATOM 2521 C C . ARG B 1 150 ? -17.016 -8.93 8.383 1 43.19 150 ARG B C 1
ATOM 2523 O O . ARG B 1 150 ? -16.922 -9.875 7.594 1 43.19 150 ARG B O 1
ATOM 2530 N N . ALA B 1 151 ? -18.047 -8.781 9.156 1 42.38 151 ALA B N 1
ATOM 2531 C CA . ALA B 1 151 ? -19.25 -9.609 8.992 1 42.38 151 ALA B CA 1
ATOM 2532 C C . ALA B 1 151 ? -19.734 -9.586 7.555 1 42.38 151 ALA B C 1
ATOM 2534 O O . ALA B 1 151 ? -20.234 -10.586 7.043 1 42.38 151 ALA B O 1
ATOM 2535 N N . ALA B 1 152 ? -19.656 -8.516 6.961 1 42.72 152 ALA B N 1
ATOM 2536 C CA . ALA B 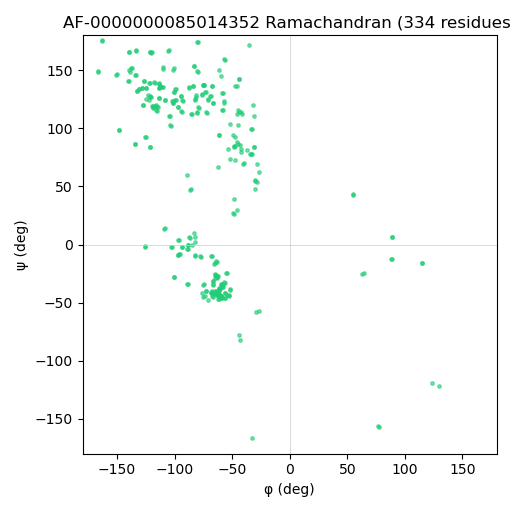1 152 ? -20.203 -8.422 5.609 1 42.72 152 ALA B CA 1
ATOM 2537 C C . ALA B 1 152 ? -19.281 -9.078 4.594 1 42.72 152 ALA B C 1
ATOM 2539 O O . ALA B 1 152 ? -19.734 -9.688 3.623 1 42.72 152 ALA B O 1
ATOM 2540 N N . VAL B 1 153 ? -17.969 -8.844 4.746 1 41.94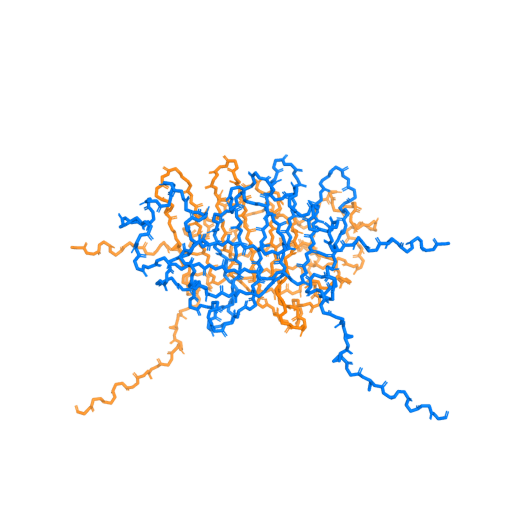 153 VAL B N 1
ATOM 2541 C CA . VAL B 1 153 ? -17.031 -9.469 3.811 1 41.94 153 VAL B CA 1
ATOM 2542 C C . VAL B 1 153 ? -16.906 -10.953 4.121 1 41.94 153 VAL B C 1
ATOM 2544 O O . VAL B 1 153 ? -16.875 -11.781 3.209 1 41.94 153 VAL B O 1
ATOM 2547 N N . THR B 1 154 ? -16.781 -11.305 5.418 1 44.56 154 THR B N 1
ATOM 2548 C CA . THR B 1 154 ? -16.547 -12.703 5.758 1 44.56 154 THR B CA 1
ATOM 2549 C C . THR B 1 154 ? -17.875 -13.461 5.836 1 44.56 154 THR B C 1
ATOM 2551 O O . THR B 1 154 ? -17.875 -14.695 5.887 1 44.56 154 THR B O 1
ATOM 2554 N N . GLY B 1 155 ? -18.953 -12.945 5.645 1 41.53 155 GLY B N 1
ATOM 2555 C CA . GLY B 1 155 ? -20.25 -13.578 5.895 1 41.53 155 GLY B CA 1
ATOM 2556 C C . GLY B 1 155 ? -20.484 -13.891 7.359 1 41.53 155 GLY B C 1
ATOM 2557 O O . GLY B 1 155 ? -21.484 -14.508 7.711 1 41.53 155 GLY B O 1
ATOM 2558 N N . LYS B 1 156 ? -19.422 -14.062 8.227 1 41.44 156 LYS B N 1
ATOM 2559 C CA . LYS B 1 156 ? -19.688 -14.477 9.609 1 41.44 156 LYS B CA 1
ATOM 2560 C C . LYS B 1 156 ? -20.094 -13.281 10.469 1 41.44 156 LYS B C 1
ATOM 2562 O O . LYS B 1 156 ? -19.547 -12.18 10.305 1 41.44 156 LYS B O 1
ATOM 2567 N N . PRO B 1 157 ? -21.25 -13.391 11.156 1 38.84 157 PRO B N 1
ATOM 2568 C CA . PRO B 1 157 ? -21.719 -12.352 12.086 1 38.84 157 PRO B CA 1
ATOM 2569 C C . PRO B 1 157 ? -20.609 -11.859 13.023 1 38.84 157 PRO B C 1
ATOM 2571 O O . PRO B 1 157 ? -19.688 -12.609 13.344 1 38.84 157 PRO B O 1
ATOM 2574 N N . ALA B 1 158 ? -20.406 -10.555 13.32 1 38 158 ALA B N 1
ATOM 2575 C CA . ALA B 1 158 ? -19.609 -9.93 14.375 1 38 158 ALA B CA 1
ATOM 2576 C C . ALA B 1 158 ? -19.922 -10.547 15.734 1 38 158 ALA B C 1
ATOM 2578 O O . ALA B 1 158 ? -20.703 -10 16.5 1 38 158 ALA B O 1
ATOM 2579 N N . THR B 1 159 ? -20.359 -11.734 16.016 1 35.81 159 THR B N 1
ATOM 2580 C CA . THR B 1 159 ? -20.75 -12.148 17.359 1 35.81 159 THR B CA 1
ATOM 2581 C C . THR B 1 159 ? -19.75 -11.672 18.391 1 35.81 159 THR B C 1
ATOM 2583 O O . THR B 1 159 ? -20.125 -11.195 19.469 1 35.81 159 THR B O 1
ATOM 2586 N N . ASP B 1 160 ? -18.547 -12.289 18.594 1 32.5 160 ASP B N 1
ATOM 2587 C CA . ASP B 1 160 ? -17.875 -12.469 19.875 1 32.5 160 ASP B CA 1
ATOM 2588 C C . ASP B 1 160 ? -17.094 -11.211 20.266 1 32.5 160 ASP B C 1
ATOM 2590 O O . ASP B 1 160 ? -16.047 -11.305 20.906 1 32.5 160 ASP B O 1
ATOM 2594 N N . MET B 1 161 ? -17.109 -10.07 19.625 1 32.5 161 MET B N 1
ATOM 2595 C CA . MET B 1 161 ? -16.422 -9.141 20.516 1 32.5 161 MET B CA 1
ATOM 2596 C C . MET B 1 161 ? -17.141 -9.039 21.859 1 32.5 161 MET B C 1
ATOM 2598 O O . MET B 1 161 ? -18.344 -9.297 21.938 1 32.5 161 MET B O 1
ATOM 2602 N N . GLY B 1 162 ? -16.453 -8.867 23.094 1 31.89 162 GLY B N 1
ATOM 2603 C CA . GLY B 1 162 ? -16.812 -8.891 24.5 1 31.89 162 GLY B CA 1
ATOM 2604 C C . GLY B 1 162 ? -18.094 -8.133 24.797 1 31.89 162 GLY B C 1
ATOM 2605 O O . GLY B 1 162 ? -18.406 -7.137 24.141 1 31.89 162 GLY B O 1
ATOM 2606 N N . ASN B 1 163 ? -19.172 -8.828 25.234 1 31.61 163 ASN B N 1
ATOM 2607 C CA . ASN B 1 163 ? -20.219 -8.539 26.203 1 31.61 163 ASN B CA 1
ATOM 2608 C C . ASN B 1 163 ? -19.719 -7.625 27.312 1 31.61 163 ASN B C 1
ATOM 2610 O O . ASN B 1 163 ? -18.938 -8.055 28.172 1 31.61 163 ASN B O 1
ATOM 2614 N N . ASN B 1 164 ? -19.156 -6.465 27.156 1 29.58 164 ASN B N 1
ATOM 2615 C CA . ASN B 1 164 ? -19.156 -5.727 28.422 1 29.58 164 ASN B CA 1
ATOM 2616 C C . ASN B 1 164 ? -20.516 -5.758 29.094 1 29.58 164 ASN B C 1
ATOM 2618 O O . ASN B 1 164 ? -21.531 -5.379 28.484 1 29.58 164 ASN B O 1
ATOM 2622 N N . ASP B 1 165 ? -20.703 -6.723 29.953 1 31.34 165 ASP B N 1
ATOM 2623 C CA . ASP B 1 165 ? -21.672 -6.785 31.031 1 31.34 165 ASP B CA 1
ATOM 2624 C C . ASP B 1 165 ? -21.859 -5.418 31.688 1 31.34 165 ASP B C 1
ATOM 2626 O O . ASP B 1 165 ? -20.891 -4.836 32.188 1 31.34 165 ASP B O 1
ATOM 2630 N N . THR B 1 166 ? -22.625 -4.559 31.156 1 29.02 166 THR B N 1
ATOM 2631 C CA . THR B 1 166 ? -23.203 -3.459 31.906 1 29.02 166 THR B CA 1
ATOM 2632 C C . THR B 1 166 ? -23.703 -3.945 33.281 1 29.02 166 THR B C 1
ATOM 2634 O O . THR B 1 166 ? -24.594 -4.785 33.344 1 29.02 166 THR B O 1
ATOM 2637 N N . VAL B 1 167 ? -22.75 -4.109 34.312 1 25.12 167 VAL B N 1
ATOM 2638 C CA . VAL B 1 167 ? -23.188 -4.16 35.688 1 25.12 167 VAL B CA 1
ATOM 2639 C C . VAL B 1 167 ? -24.078 -2.961 36 1 25.12 167 VAL B C 1
ATOM 2641 O O . VAL B 1 167 ? -23.625 -1.813 35.938 1 25.12 167 VAL B O 1
ATOM 2644 N N . LYS B 1 168 ? -25.188 -3.057 35.5 1 24.91 168 LYS B N 1
ATOM 2645 C CA . LYS B 1 168 ? -26.219 -2.25 36.188 1 24.91 168 LYS B CA 1
ATOM 2646 C C . LYS B 1 168 ? -26.125 -2.395 37.688 1 24.91 168 LYS B C 1
ATOM 2648 O O . LYS B 1 168 ? -26.188 -3.508 38.219 1 24.91 168 LYS B O 1
ATOM 2653 N N . LEU B 1 169 ? -25.547 -1.326 38.281 1 22.44 169 LEU B N 1
ATOM 2654 C CA . LEU B 1 169 ? -26.031 -1.074 39.625 1 22.44 169 LEU B CA 1
ATOM 2655 C C . LEU B 1 169 ? -27.5 -0.715 39.625 1 22.44 169 LEU B C 1
ATOM 2657 O O . LEU B 1 169 ? -28 -0.13 38.656 1 22.44 169 LEU B O 1
#